Protein AF-A0ABD2KL93-F1 (afdb_monomer)

Foldseek 3Di:
DQVQFDQWDDDCVVPQWIKHKDWFDPPVPPPDDPGWIKIWTQHPVRDIDIPRQDDPQVCRVVRQVVVVVVVLVRVLSSCVVVVNNVVSVVDDDDDDAQDKDKDKDFDPAFFPQVLLLVLQVVQVPDPDDDDDPSDLQPPAQFPHWPDWDADCDPARWIKTKTFGFDDPVPDDPPDDGGTFIKIWIAHRRRMIMIMRDRHSVVVVSVVVSVVSSRVSSGPDD

Secondary structure (DSSP, 8-state):
-GGG-TTEEE-TTT-SEEEEEEE----S-TTS-S--EEEEEEETTS-EEEE-----GGGHHHHHHHHHHHHHHHHHHHHHHTT-HHHHHH-----------EEEEE-SS---HHHHHHHHHHTTS--S----TT-TTTTSSEEEEEEEEEETTTS-EEEEEEEEPPPGGG--TTS--PPEEEEEEEETTSEEEEES-SSHHHHHHHHHHHHHHHHHHHH--

Structure (mmCIF, N/CA/C/O backbone):
data_AF-A0ABD2KL93-F1
#
_entry.id   AF-A0ABD2KL93-F1
#
loop_
_atom_site.group_PDB
_atom_site.id
_atom_site.type_symbol
_atom_site.label_atom_id
_atom_site.label_alt_id
_atom_site.label_comp_id
_atom_site.label_asym_id
_atom_site.label_entity_id
_atom_site.label_seq_id
_atom_site.pdbx_PDB_ins_code
_atom_site.Cartn_x
_atom_site.Cartn_y
_atom_site.Cartn_z
_atom_site.occupancy
_atom_site.B_iso_or_equiv
_atom_site.auth_seq_id
_atom_site.auth_comp_id
_atom_site.auth_asym_id
_atom_site.auth_atom_id
_atom_site.pdbx_PDB_model_num
ATOM 1 N N . MET A 1 1 ? 15.991 -7.413 -22.198 1.00 75.38 1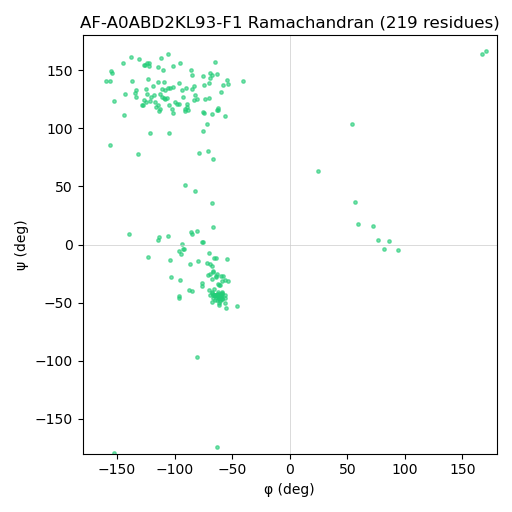 MET A N 1
ATOM 2 C CA . MET A 1 1 ? 15.843 -6.750 -20.879 1.00 75.38 1 MET A CA 1
ATOM 3 C C . MET A 1 1 ? 16.095 -7.730 -19.740 1.00 75.38 1 MET A C 1
ATOM 5 O O . MET A 1 1 ? 17.149 -7.621 -19.140 1.00 75.38 1 MET A O 1
ATOM 9 N N . ALA A 1 2 ? 15.206 -8.696 -19.474 1.00 75.12 2 ALA A N 1
ATOM 10 C CA . ALA A 1 2 ? 15.337 -9.608 -18.325 1.00 75.12 2 ALA A CA 1
ATOM 11 C C . ALA A 1 2 ? 16.612 -10.476 -18.330 1.00 75.12 2 ALA A C 1
ATOM 13 O O . ALA A 1 2 ? 17.200 -10.705 -17.287 1.00 75.12 2 ALA A O 1
ATOM 14 N N . THR A 1 3 ? 17.089 -10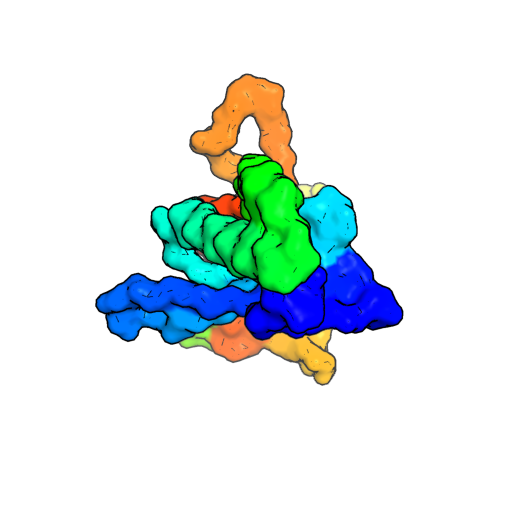.897 -19.503 1.00 81.94 3 THR A N 1
ATOM 15 C CA . THR A 1 3 ? 18.332 -11.679 -19.647 1.00 81.94 3 THR A CA 1
ATOM 16 C C . THR A 1 3 ? 19.613 -10.876 -19.407 1.00 81.94 3 THR A C 1
ATOM 18 O O . THR A 1 3 ? 20.669 -11.459 -19.221 1.00 81.94 3 THR A O 1
ATOM 21 N N . HIS A 1 4 ? 19.529 -9.544 -19.428 1.00 82.06 4 HIS A N 1
ATOM 22 C CA . HIS A 1 4 ? 20.678 -8.638 -19.298 1.00 82.06 4 HIS A CA 1
ATOM 23 C C . HIS A 1 4 ? 20.605 -7.804 -18.006 1.00 82.06 4 HIS A C 1
ATOM 25 O O . HIS A 1 4 ? 21.411 -6.898 -17.796 1.00 82.06 4 HIS A O 1
ATOM 31 N N . GLY A 1 5 ? 19.598 -8.052 -17.162 1.00 75.38 5 GLY A N 1
ATOM 32 C CA . GLY A 1 5 ? 19.400 -7.370 -15.891 1.00 75.38 5 GLY A CA 1
ATOM 33 C C . GLY A 1 5 ? 19.986 -8.171 -14.732 1.00 75.38 5 GLY A C 1
ATOM 34 O O . GLY A 1 5 ? 19.835 -9.384 -14.653 1.00 75.38 5 GLY A O 1
ATOM 35 N N . ILE A 1 6 ? 20.639 -7.480 -13.799 1.00 83.94 6 ILE A N 1
ATOM 36 C CA . ILE A 1 6 ? 21.037 -8.068 -12.515 1.00 83.94 6 ILE A CA 1
ATOM 37 C C . ILE A 1 6 ? 19.836 -7.994 -11.572 1.00 83.94 6 ILE A C 1
ATOM 39 O O . ILE A 1 6 ? 19.187 -6.948 -11.495 1.00 83.94 6 ILE A O 1
ATOM 43 N N . CYS A 1 7 ? 19.570 -9.076 -10.834 1.00 89.12 7 CYS A N 1
ATOM 44 C CA . CYS A 1 7 ? 18.430 -9.182 -9.916 1.00 89.12 7 CYS A CA 1
ATOM 45 C C . CYS A 1 7 ? 17.075 -8.948 -10.609 1.00 89.12 7 CYS A C 1
ATOM 47 O O . CYS A 1 7 ? 16.173 -8.343 -10.018 1.00 89.12 7 CYS A O 1
ATOM 49 N N . THR A 1 8 ? 16.948 -9.413 -11.857 1.00 93.38 8 THR A N 1
ATOM 50 C CA . THR A 1 8 ? 15.689 -9.410 -12.604 1.00 93.38 8 THR A CA 1
ATOM 51 C C . THR A 1 8 ? 15.124 -10.809 -12.790 1.00 93.38 8 THR A C 1
ATOM 53 O O . THR A 1 8 ? 15.862 -11.729 -13.125 1.00 93.38 8 THR A O 1
ATOM 56 N N . GLU A 1 9 ? 13.810 -10.943 -12.654 1.00 94.31 9 GLU A N 1
ATOM 57 C CA . GLU A 1 9 ? 13.050 -12.161 -12.940 1.00 94.31 9 GLU A CA 1
ATOM 58 C C . GLU A 1 9 ? 11.954 -11.849 -13.970 1.00 94.31 9 GLU A C 1
ATOM 60 O O . GLU A 1 9 ? 11.356 -10.769 -13.953 1.00 94.31 9 GLU A O 1
ATOM 65 N N . TYR A 1 10 ? 11.692 -12.776 -14.894 1.00 95.62 10 TYR A N 1
ATOM 66 C CA . TYR A 1 10 ? 10.609 -12.648 -15.869 1.00 95.62 10 TYR A CA 1
ATOM 67 C C . TYR A 1 10 ? 9.964 -14.004 -16.153 1.00 95.62 10 TYR A C 1
ATOM 69 O O . TYR A 1 10 ? 10.573 -14.873 -16.773 1.00 95.62 10 TYR A O 1
ATOM 77 N N . ALA A 1 11 ? 8.711 -14.159 -15.722 1.00 94.19 11 ALA A N 1
ATOM 78 C CA . ALA A 1 11 ? 7.919 -15.374 -15.895 1.00 94.19 11 ALA A CA 1
ATOM 79 C C . A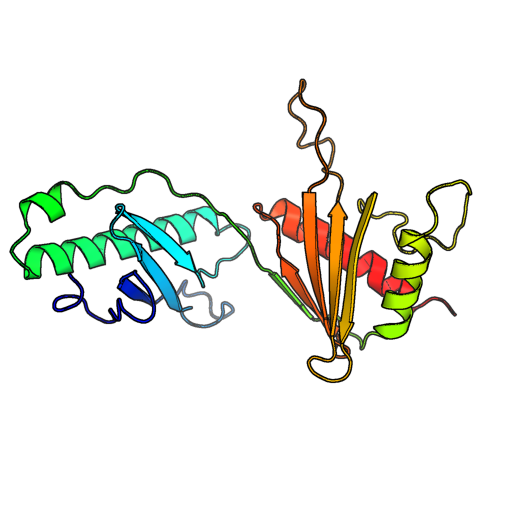LA A 1 11 ? 6.519 -15.023 -16.446 1.00 94.19 11 ALA A C 1
ATOM 81 O O . ALA A 1 11 ? 5.545 -15.011 -15.692 1.00 94.19 11 ALA A O 1
ATOM 82 N N . PRO A 1 12 ? 6.376 -14.745 -17.759 1.00 92.69 12 PRO A N 1
ATOM 83 C CA . PRO A 1 12 ? 5.161 -14.151 -18.332 1.00 92.69 12 PRO A CA 1
ATOM 84 C C . PRO A 1 12 ? 3.897 -15.005 -18.203 1.00 92.69 12 PRO A C 1
ATOM 86 O O . PRO A 1 12 ? 2.804 -14.452 -18.186 1.00 92.69 12 PRO A O 1
ATOM 89 N N . ARG A 1 13 ? 4.030 -16.334 -18.083 1.00 95.12 13 ARG A N 1
ATOM 90 C CA . ARG A 1 13 ? 2.891 -17.230 -17.813 1.00 95.12 13 ARG A CA 1
ATOM 91 C C . ARG A 1 13 ? 2.322 -17.061 -16.399 1.00 95.12 13 ARG A C 1
ATOM 93 O O . ARG A 1 13 ? 1.162 -17.375 -16.187 1.00 95.12 13 ARG A O 1
ATOM 100 N N . ARG A 1 14 ? 3.137 -16.598 -15.443 1.00 95.56 14 ARG A N 1
ATOM 101 C CA . ARG A 1 14 ? 2.731 -16.351 -14.049 1.00 95.56 14 ARG A CA 1
ATOM 102 C C . ARG A 1 14 ? 2.365 -14.889 -13.822 1.00 95.56 14 ARG A C 1
ATOM 104 O O . ARG A 1 14 ? 1.374 -14.603 -13.165 1.00 95.56 14 ARG A O 1
ATOM 111 N N . PHE A 1 15 ? 3.173 -13.971 -14.350 1.00 95.00 15 PHE A N 1
ATOM 112 C CA . PHE A 1 15 ? 2.985 -12.539 -14.155 1.00 95.00 15 PHE A CA 1
ATOM 113 C C . PHE A 1 15 ? 3.562 -11.737 -15.338 1.00 95.00 15 PHE A C 1
ATOM 115 O O . PHE A 1 15 ? 4.749 -11.874 -15.648 1.00 95.00 15 PHE A O 1
ATOM 122 N N . PRO A 1 16 ? 2.768 -10.884 -16.015 1.00 95.06 16 PRO A N 1
ATOM 123 C CA . PRO A 1 16 ? 3.170 -10.207 -17.251 1.00 95.06 16 PRO A CA 1
ATOM 124 C C . PRO A 1 16 ? 4.011 -8.936 -17.006 1.00 95.06 16 PRO A C 1
ATOM 126 O O . PRO A 1 16 ? 3.782 -7.893 -17.622 1.00 95.06 16 PRO A O 1
ATOM 129 N N . ALA A 1 17 ? 5.004 -9.011 -16.119 1.00 96.88 17 ALA A N 1
ATOM 130 C CA . ALA A 1 17 ? 5.954 -7.931 -15.858 1.00 96.88 17 ALA A CA 1
ATOM 131 C C . ALA A 1 17 ? 7.346 -8.486 -15.541 1.00 96.88 17 ALA A C 1
ATOM 133 O O . ALA A 1 17 ? 7.490 -9.618 -15.081 1.00 96.88 17 ALA A O 1
ATOM 134 N N . ILE A 1 18 ? 8.375 -7.672 -15.771 1.00 96.81 18 ILE A N 1
ATOM 135 C CA . ILE A 1 18 ? 9.723 -7.959 -15.273 1.00 96.81 18 ILE A CA 1
ATOM 136 C C . ILE A 1 18 ? 9.775 -7.500 -13.818 1.00 96.81 18 ILE A C 1
ATOM 138 O O . ILE A 1 18 ? 9.442 -6.354 -13.520 1.00 96.81 18 ILE A O 1
ATOM 142 N N . VAL A 1 19 ? 10.211 -8.376 -12.924 1.00 97.12 19 VAL A N 1
ATOM 143 C CA . VAL A 1 19 ? 10.459 -8.052 -11.518 1.00 97.12 19 VAL A CA 1
ATOM 144 C C . VAL A 1 19 ? 11.925 -7.661 -11.385 1.00 97.12 19 VAL A C 1
ATOM 146 O O . VAL A 1 19 ? 12.793 -8.413 -11.810 1.00 97.12 19 VAL A O 1
ATOM 149 N N . LEU A 1 20 ? 12.216 -6.497 -10.813 1.00 95.94 20 LEU A N 1
ATOM 150 C CA . LEU A 1 20 ? 13.568 -5.998 -10.559 1.00 95.94 20 LEU A CA 1
ATOM 151 C C . LEU A 1 20 ? 13.713 -5.667 -9.074 1.00 95.94 20 LEU A C 1
ATOM 153 O O . LEU A 1 20 ? 12.975 -4.829 -8.559 1.00 95.94 20 LEU A O 1
ATOM 157 N N . ARG A 1 21 ? 14.686 -6.272 -8.390 1.00 94.38 21 ARG A N 1
ATOM 158 C CA . ARG A 1 21 ? 14.991 -5.941 -6.987 1.00 94.38 21 ARG A CA 1
ATOM 159 C C . ARG A 1 21 ? 16.086 -4.884 -6.900 1.00 94.38 21 ARG A C 1
ATOM 161 O O . ARG A 1 21 ? 17.120 -4.988 -7.560 1.00 94.38 21 ARG A O 1
ATOM 168 N N . ILE A 1 22 ? 15.864 -3.873 -6.069 1.00 90.81 22 ILE A N 1
ATOM 169 C CA . ILE A 1 22 ? 16.753 -2.725 -5.898 1.00 90.81 22 ILE A CA 1
ATOM 170 C C . ILE A 1 22 ? 17.033 -2.564 -4.414 1.00 90.81 22 ILE A C 1
ATOM 172 O O . ILE A 1 22 ? 16.124 -2.369 -3.615 1.00 90.81 22 ILE A O 1
ATOM 176 N N . ARG A 1 23 ? 18.311 -2.646 -4.046 1.00 86.88 23 ARG A N 1
ATOM 177 C CA . ARG A 1 23 ? 18.739 -2.375 -2.674 1.00 86.88 23 ARG A CA 1
ATOM 178 C C . ARG A 1 23 ? 18.597 -0.883 -2.372 1.00 86.88 23 ARG A C 1
ATOM 180 O O . ARG A 1 23 ? 18.891 -0.044 -3.236 1.00 86.88 23 ARG A O 1
ATOM 187 N N . GLY A 1 24 ? 18.128 -0.594 -1.165 1.00 72.69 24 GLY A N 1
ATOM 188 C CA . GLY A 1 24 ? 17.940 0.741 -0.620 1.00 72.69 24 GLY A CA 1
ATOM 189 C C . GLY A 1 24 ? 19.245 1.513 -0.467 1.00 72.69 24 GLY A C 1
ATOM 190 O O . GLY A 1 24 ? 20.301 1.135 -0.983 1.00 72.69 24 GLY A O 1
ATOM 191 N N . TYR A 1 25 ? 19.144 2.686 0.139 1.00 65.50 25 TYR A N 1
ATOM 192 C CA . TYR A 1 25 ? 20.298 3.486 0.521 1.00 65.50 25 TYR A CA 1
ATOM 193 C C . TYR A 1 25 ? 20.489 3.349 2.028 1.00 65.50 25 TYR A C 1
ATOM 195 O O . TYR A 1 25 ? 19.512 3.479 2.758 1.00 65.50 25 TYR A O 1
ATOM 203 N N . ASN A 1 26 ? 21.727 3.135 2.474 1.00 59.31 26 ASN A N 1
ATOM 204 C CA . ASN A 1 26 ? 22.087 3.383 3.862 1.00 59.31 26 ASN A CA 1
ATOM 205 C C . ASN A 1 26 ? 22.203 4.900 4.015 1.00 59.31 26 ASN A C 1
ATOM 207 O O . ASN A 1 26 ? 23.220 5.487 3.644 1.00 59.31 26 ASN A O 1
ATOM 211 N N . SER A 1 27 ? 21.157 5.548 4.515 1.00 53.69 27 SER A N 1
ATOM 212 C CA . SER A 1 27 ? 21.371 6.742 5.329 1.00 53.69 27 SER A CA 1
ATOM 213 C C . SER A 1 27 ? 22.159 6.249 6.537 1.00 53.69 27 SER A C 1
ATOM 215 O O . SER A 1 27 ? 21.662 5.371 7.227 1.00 53.69 27 SER A O 1
ATOM 217 N N . GLY A 1 28 ? 23.402 6.693 6.723 1.00 54.03 28 GLY A N 1
ATOM 218 C CA . GLY A 1 28 ? 24.288 6.247 7.809 1.00 54.03 28 GLY A CA 1
ATOM 219 C C . GLY A 1 28 ? 23.841 6.678 9.211 1.00 54.03 28 GLY A C 1
ATOM 220 O O . GLY A 1 28 ? 24.691 7.018 10.017 1.00 54.03 28 GLY A O 1
ATOM 221 N N . ASP A 1 29 ? 22.531 6.717 9.453 1.00 55.31 29 ASP A N 1
ATOM 222 C CA . ASP A 1 29 ? 21.919 6.829 10.769 1.00 55.31 29 ASP A CA 1
ATOM 223 C C . ASP A 1 29 ? 21.738 5.406 11.305 1.00 55.31 29 ASP A C 1
ATOM 225 O O . ASP A 1 29 ? 21.001 4.608 10.717 1.00 55.31 29 ASP A O 1
ATOM 229 N N . ASP A 1 30 ? 22.427 5.093 12.401 1.00 51.22 30 ASP A N 1
ATOM 230 C CA . ASP A 1 30 ? 22.467 3.757 13.011 1.00 51.22 30 ASP A CA 1
ATOM 231 C C . ASP A 1 30 ? 21.103 3.294 13.581 1.00 51.22 30 ASP A C 1
ATOM 233 O O . ASP A 1 30 ? 20.927 2.107 13.850 1.00 51.22 30 ASP A O 1
ATOM 237 N N . ASP A 1 31 ? 20.112 4.191 13.687 1.00 51.66 31 ASP A N 1
ATOM 238 C CA . ASP A 1 31 ? 18.746 3.897 14.163 1.00 51.66 31 ASP A CA 1
ATOM 239 C C . ASP A 1 31 ? 17.739 3.549 13.045 1.00 51.66 31 ASP A C 1
ATOM 241 O O . ASP A 1 31 ? 16.582 3.209 13.319 1.00 51.66 31 ASP A O 1
ATOM 245 N N . VAL A 1 32 ? 18.137 3.607 11.767 1.00 53.66 32 VAL A N 1
ATOM 246 C CA . VAL A 1 32 ? 17.254 3.259 10.640 1.00 53.66 32 VAL A CA 1
ATOM 247 C C . VAL A 1 32 ? 17.496 1.811 10.215 1.00 53.66 32 VAL A C 1
ATOM 249 O O . VAL A 1 32 ? 18.596 1.442 9.811 1.00 53.66 32 VAL A O 1
ATOM 252 N N . GLU A 1 33 ? 16.438 0.989 10.274 1.00 50.12 33 GLU A N 1
ATOM 253 C CA . GLU A 1 33 ? 16.444 -0.417 9.841 1.00 50.12 33 GLU A CA 1
ATOM 254 C C . GLU A 1 33 ? 17.239 -0.640 8.533 1.00 50.12 33 GLU A C 1
ATOM 256 O O . GLU A 1 33 ? 17.119 0.140 7.578 1.00 50.12 33 GLU A O 1
ATOM 261 N N . PRO A 1 34 ? 18.001 -1.746 8.433 1.00 51.56 34 PRO A N 1
ATOM 262 C CA . PRO A 1 34 ? 18.995 -1.940 7.389 1.00 51.56 34 PRO A CA 1
ATOM 263 C C . PRO A 1 34 ? 18.386 -1.889 5.985 1.00 51.56 34 PRO A C 1
ATOM 265 O O . PRO A 1 34 ? 17.415 -2.581 5.684 1.00 51.56 34 PRO A O 1
ATOM 268 N N . ASN A 1 35 ? 19.023 -1.104 5.111 1.00 60.56 35 ASN A N 1
ATOM 269 C CA . ASN A 1 35 ? 19.044 -1.197 3.646 1.00 60.56 35 ASN A CA 1
ATOM 270 C C . ASN A 1 35 ? 17.834 -1.914 2.998 1.00 60.56 35 ASN A C 1
ATOM 272 O O . ASN A 1 35 ? 17.974 -2.961 2.354 1.00 60.56 35 ASN A O 1
ATOM 276 N N . GLY A 1 36 ? 16.632 -1.349 3.159 1.00 73.69 36 GLY A N 1
ATOM 277 C CA . GLY A 1 36 ? 15.395 -1.954 2.660 1.00 73.69 36 GLY A CA 1
ATOM 278 C C . GLY A 1 36 ? 15.467 -2.300 1.166 1.00 73.69 36 GLY A C 1
ATOM 279 O O . GLY A 1 36 ? 15.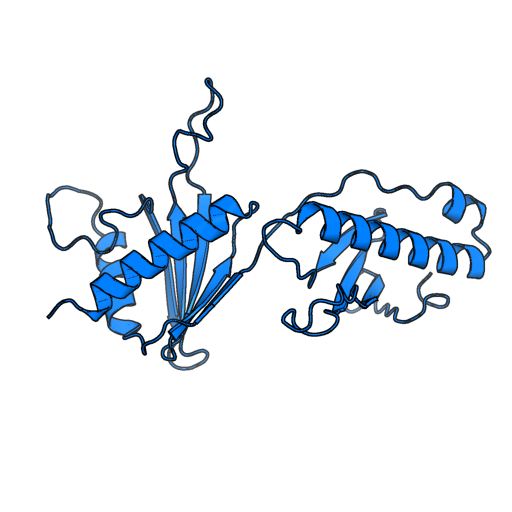997 -1.537 0.359 1.00 73.69 36 GLY A O 1
ATOM 280 N N . VAL A 1 37 ? 14.950 -3.466 0.769 1.00 87.31 37 VAL A N 1
ATOM 281 C CA . VAL A 1 37 ? 14.889 -3.867 -0.646 1.00 87.31 37 VAL A CA 1
ATOM 282 C C . VAL A 1 37 ? 13.566 -3.404 -1.244 1.00 87.31 37 VAL A C 1
ATOM 284 O O . VAL A 1 37 ? 12.504 -3.913 -0.892 1.00 87.31 37 VAL A O 1
ATOM 287 N N . ALA A 1 38 ? 13.641 -2.488 -2.205 1.00 92.69 38 ALA A N 1
ATOM 288 C CA . ALA A 1 38 ? 12.506 -2.125 -3.036 1.00 92.69 38 ALA A CA 1
ATOM 289 C C . ALA A 1 38 ? 12.384 -3.093 -4.222 1.00 92.69 38 ALA A C 1
ATOM 291 O O . ALA A 1 38 ? 13.379 -3.561 -4.785 1.00 92.69 38 ALA A O 1
ATOM 292 N N . THR A 1 39 ? 11.154 -3.370 -4.639 1.00 95.44 39 THR A N 1
ATOM 293 C CA . THR A 1 39 ? 10.863 -4.148 -5.846 1.00 95.44 39 THR A CA 1
ATOM 294 C C . THR A 1 39 ? 10.208 -3.247 -6.879 1.00 95.44 39 THR A C 1
ATOM 296 O O . THR A 1 39 ? 9.243 -2.552 -6.581 1.00 95.44 39 THR A O 1
ATOM 299 N N . ALA A 1 40 ? 10.722 -3.259 -8.103 1.00 97.12 40 ALA A N 1
ATOM 300 C CA . ALA A 1 40 ? 10.148 -2.570 -9.245 1.00 97.12 40 ALA A CA 1
ATOM 301 C C . ALA A 1 40 ? 9.556 -3.586 -10.227 1.00 97.12 40 ALA A C 1
ATOM 303 O O . ALA A 1 40 ? 10.237 -4.503 -10.680 1.00 97.12 40 ALA A O 1
ATOM 304 N N . LEU A 1 41 ? 8.286 -3.403 -10.567 1.00 97.62 41 LEU A N 1
ATOM 305 C CA . LEU A 1 41 ? 7.554 -4.189 -11.550 1.00 97.62 41 LEU A CA 1
ATOM 306 C C . LEU A 1 41 ? 7.495 -3.384 -12.845 1.00 97.62 41 LEU A C 1
ATOM 308 O O . LEU A 1 41 ? 6.874 -2.320 -12.886 1.00 97.62 41 LEU A O 1
ATOM 312 N N . LEU A 1 42 ? 8.165 -3.866 -13.888 1.00 96.62 42 LEU A N 1
ATOM 313 C CA . LEU A 1 42 ? 8.254 -3.194 -15.181 1.00 96.62 42 LEU A CA 1
ATOM 314 C C . LEU A 1 42 ? 7.302 -3.847 -16.178 1.00 96.62 42 LEU A C 1
ATOM 316 O O . LEU A 1 42 ? 7.469 -5.013 -16.545 1.00 96.62 42 LEU A O 1
ATOM 320 N N . PHE A 1 43 ? 6.321 -3.081 -16.641 1.00 96.12 43 PHE A N 1
ATOM 321 C CA . PHE A 1 43 ? 5.307 -3.557 -17.573 1.00 96.12 43 PHE A CA 1
ATOM 322 C C . PHE A 1 43 ? 5.672 -3.224 -19.019 1.00 96.12 43 PHE A C 1
ATOM 324 O O . PHE A 1 43 ? 6.363 -2.244 -19.302 1.00 96.12 43 PHE A O 1
ATOM 331 N N . ARG A 1 44 ? 5.119 -3.995 -19.962 1.00 92.50 44 ARG A N 1
ATOM 332 C CA . ARG A 1 44 ? 5.279 -3.748 -21.407 1.00 92.50 44 ARG A CA 1
ATOM 333 C C . ARG A 1 44 ? 4.794 -2.358 -21.839 1.00 92.50 44 ARG A C 1
ATOM 335 O O . ARG A 1 44 ? 5.308 -1.814 -22.806 1.00 92.50 44 ARG A O 1
ATOM 342 N N . SER A 1 45 ? 3.847 -1.775 -21.106 1.00 93.31 45 SER A N 1
ATOM 343 C CA . SER A 1 45 ? 3.344 -0.412 -21.324 1.00 93.31 45 SER A CA 1
ATOM 344 C C . SER A 1 45 ? 4.350 0.693 -20.978 1.00 93.31 45 SER A C 1
ATOM 346 O O . SER A 1 45 ? 4.054 1.864 -21.188 1.00 93.31 45 SER A O 1
ATOM 348 N N . GLY A 1 46 ? 5.503 0.356 -20.393 1.00 91.44 46 GLY A N 1
ATOM 349 C CA . GLY A 1 46 ? 6.467 1.326 -19.871 1.00 91.44 46 GLY A CA 1
ATOM 350 C C . GLY A 1 46 ? 6.122 1.850 -18.474 1.00 91.44 46 GLY A C 1
ATOM 351 O O . GLY A 1 46 ? 6.920 2.574 -17.883 1.00 91.44 46 GLY A O 1
ATOM 352 N N . ARG A 1 47 ? 4.968 1.461 -17.909 1.00 95.50 47 ARG A N 1
ATOM 353 C CA . ARG A 1 47 ? 4.643 1.749 -16.508 1.00 95.50 47 ARG A CA 1
ATOM 354 C C . ARG A 1 47 ? 5.547 0.943 -15.583 1.00 95.50 47 ARG A C 1
ATOM 356 O O . ARG A 1 47 ? 5.850 -0.222 -15.846 1.00 95.50 47 ARG A O 1
ATOM 363 N N . VAL A 1 48 ? 5.923 1.572 -14.477 1.00 96.94 48 VAL A N 1
ATOM 364 C CA . VAL A 1 48 ? 6.693 0.949 -13.404 1.00 96.94 48 VAL A CA 1
ATOM 365 C C . VAL A 1 48 ? 5.921 1.104 -12.105 1.00 96.94 48 VAL A C 1
ATOM 367 O O . VAL A 1 48 ? 5.505 2.209 -11.764 1.00 96.94 48 VAL A O 1
ATOM 370 N N . VAL A 1 49 ? 5.739 0.002 -11.383 1.00 97.44 49 VAL A N 1
ATOM 371 C CA . VAL A 1 49 ? 5.203 0.014 -10.016 1.00 97.44 49 VAL A CA 1
ATOM 372 C C . VAL A 1 49 ? 6.341 -0.319 -9.066 1.00 97.44 49 VAL A C 1
ATOM 374 O O . VAL A 1 49 ? 6.995 -1.341 -9.243 1.00 97.44 49 VAL A O 1
ATOM 377 N N . MET A 1 50 ? 6.592 0.539 -8.079 1.00 95.62 50 MET A N 1
ATOM 378 C CA . MET A 1 50 ? 7.588 0.290 -7.037 1.00 95.62 50 MET A CA 1
ATOM 379 C C . MET A 1 50 ? 6.887 -0.057 -5.725 1.00 95.62 50 MET A C 1
ATOM 381 O O . MET A 1 50 ? 5.937 0.621 -5.339 1.00 95.62 50 MET A O 1
ATOM 385 N N . THR A 1 51 ? 7.363 -1.092 -5.043 1.00 95.00 51 THR A N 1
ATOM 386 C CA . THR A 1 51 ? 6.873 -1.533 -3.732 1.00 95.00 51 THR A CA 1
ATOM 387 C C . THR A 1 51 ? 8.044 -1.745 -2.774 1.00 95.00 51 THR A C 1
ATOM 389 O O . THR A 1 51 ? 9.190 -1.888 -3.204 1.00 95.00 51 THR A O 1
ATOM 392 N N . GLY A 1 52 ? 7.774 -1.736 -1.466 1.00 91.50 52 GLY A N 1
ATOM 393 C CA . GLY A 1 52 ? 8.805 -1.947 -0.441 1.00 91.50 52 GLY A CA 1
ATOM 394 C C . GLY A 1 52 ? 9.782 -0.779 -0.267 1.00 91.50 52 GLY A C 1
ATOM 395 O O . GLY A 1 52 ? 10.841 -0.956 0.325 1.00 91.50 52 GLY A O 1
ATOM 396 N N . VAL A 1 53 ? 9.452 0.411 -0.782 1.00 91.88 53 VAL A N 1
ATOM 397 C CA . VAL A 1 53 ? 10.227 1.629 -0.516 1.00 91.88 53 VAL A CA 1
ATOM 398 C C . VAL A 1 53 ? 9.924 2.080 0.911 1.00 91.88 53 VAL A C 1
ATOM 400 O O . VAL A 1 53 ? 8.792 2.457 1.202 1.00 91.88 53 VAL A O 1
ATOM 403 N N . ARG A 1 54 ? 10.927 2.017 1.789 1.00 89.06 54 ARG A N 1
ATOM 404 C CA . ARG A 1 54 ? 10.853 2.486 3.178 1.00 89.06 54 ARG A CA 1
ATOM 405 C C . ARG A 1 54 ? 11.536 3.842 3.284 1.00 89.06 54 ARG A C 1
ATOM 407 O O . ARG A 1 54 ? 12.607 4.022 2.706 1.00 89.06 54 ARG A O 1
ATOM 414 N N . ALA A 1 55 ? 10.909 4.779 3.980 1.00 86.62 55 ALA A N 1
ATOM 415 C CA . ALA A 1 55 ? 11.437 6.116 4.200 1.00 86.62 55 ALA A CA 1
ATOM 416 C C . ALA A 1 55 ? 10.824 6.713 5.474 1.00 86.62 55 ALA A C 1
ATOM 418 O O . ALA A 1 55 ? 9.665 6.403 5.765 1.00 86.62 55 ALA A O 1
ATOM 419 N N . PRO A 1 56 ? 11.549 7.582 6.196 1.00 85.94 56 PRO A N 1
ATOM 420 C CA . PRO A 1 56 ? 10.946 8.394 7.244 1.00 85.94 56 PRO A CA 1
ATOM 421 C C . PRO A 1 56 ? 9.928 9.374 6.641 1.00 85.94 56 PRO A C 1
ATOM 423 O O . PRO A 1 56 ? 10.036 9.745 5.467 1.00 85.94 56 PRO A O 1
ATOM 426 N N . ALA A 1 57 ? 8.981 9.831 7.464 1.00 83.00 57 ALA A N 1
ATOM 427 C CA . ALA A 1 57 ? 7.935 10.791 7.099 1.00 83.00 57 ALA A CA 1
ATOM 428 C C . ALA A 1 57 ? 8.483 11.999 6.310 1.00 83.00 57 ALA A C 1
ATOM 430 O O . ALA A 1 57 ? 8.076 12.250 5.175 1.00 83.00 57 ALA A O 1
ATOM 431 N N . CYS A 1 58 ? 9.502 12.673 6.853 1.00 83.31 58 CYS A N 1
ATOM 432 C CA . CYS A 1 58 ? 10.134 13.850 6.245 1.00 83.31 58 CYS A CA 1
ATOM 433 C C . CYS A 1 58 ? 10.941 13.554 4.961 1.00 83.31 58 CYS A C 1
ATOM 435 O O . CYS A 1 58 ? 11.251 14.466 4.195 1.00 83.31 58 CYS A O 1
ATOM 437 N N . GLY A 1 59 ? 11.286 12.288 4.702 1.00 86.12 59 GLY A N 1
ATOM 438 C CA . GLY A 1 59 ? 12.176 11.860 3.616 1.00 86.12 59 GLY A CA 1
ATOM 439 C C . GLY A 1 59 ? 11.499 11.034 2.523 1.00 86.12 59 GLY A C 1
ATOM 440 O O . GLY A 1 59 ? 12.182 10.508 1.638 1.00 86.12 59 GLY A O 1
ATOM 441 N N . LEU A 1 60 ? 10.173 10.880 2.554 1.00 88.44 60 LEU A N 1
ATOM 442 C CA . LEU A 1 60 ? 9.464 10.001 1.623 1.00 88.44 60 LEU A CA 1
ATOM 443 C C . LEU A 1 60 ? 9.639 10.434 0.161 1.00 88.44 60 LEU A C 1
ATOM 445 O O . LEU A 1 60 ? 10.046 9.632 -0.684 1.00 88.44 60 LEU A O 1
ATOM 449 N N . CYS A 1 61 ? 9.372 11.706 -0.146 1.00 88.44 61 CYS A N 1
ATOM 450 C CA . CYS A 1 61 ? 9.439 12.230 -1.512 1.00 88.44 61 CYS A CA 1
ATOM 451 C C . CYS A 1 61 ? 10.844 12.115 -2.116 1.00 88.44 61 CYS A C 1
ATOM 453 O O . CYS A 1 61 ? 10.993 11.713 -3.275 1.00 88.44 61 CYS A O 1
ATOM 455 N N . SER A 1 62 ? 11.884 12.436 -1.345 1.00 89.88 62 SER A N 1
ATOM 456 C CA . SER A 1 62 ? 13.271 12.318 -1.801 1.00 89.88 62 SER A CA 1
ATOM 457 C C . SER A 1 62 ? 13.644 10.851 -2.027 1.00 89.88 62 SER A C 1
ATOM 459 O O . SER A 1 62 ? 14.144 10.505 -3.100 1.00 89.88 62 SER A O 1
ATOM 461 N N . THR A 1 63 ? 13.304 9.964 -1.090 1.00 90.31 63 THR A N 1
ATOM 462 C CA . THR A 1 63 ? 13.603 8.527 -1.180 1.00 90.31 63 THR A CA 1
ATOM 463 C C . THR A 1 63 ? 12.931 7.875 -2.387 1.00 90.31 63 THR A C 1
ATOM 465 O O . THR A 1 63 ? 13.581 7.159 -3.156 1.00 90.31 63 THR A O 1
ATOM 468 N N . VAL A 1 64 ? 11.647 8.162 -2.614 1.00 92.19 64 VAL A N 1
ATOM 469 C CA . VAL A 1 64 ? 10.891 7.659 -3.771 1.00 92.19 64 VAL A CA 1
ATOM 470 C C . VAL A 1 64 ? 11.526 8.122 -5.087 1.00 92.19 64 VAL A C 1
ATOM 472 O O . VAL A 1 64 ? 11.698 7.314 -6.007 1.00 92.19 64 VAL A O 1
ATOM 475 N N . ASN A 1 65 ? 11.949 9.387 -5.174 1.00 92.69 65 ASN A N 1
ATOM 476 C CA . ASN A 1 65 ? 12.633 9.909 -6.357 1.00 92.69 65 ASN A CA 1
ATOM 477 C C . ASN A 1 65 ? 13.995 9.247 -6.584 1.00 92.69 65 ASN A C 1
ATOM 479 O O . ASN A 1 65 ? 14.306 8.859 -7.716 1.00 92.69 65 ASN A O 1
ATOM 483 N N . VAL A 1 66 ? 14.796 9.061 -5.534 1.00 91.69 66 VAL A N 1
ATOM 484 C CA . VAL A 1 66 ? 16.085 8.357 -5.626 1.00 91.69 66 VAL A CA 1
ATOM 485 C C . VAL A 1 66 ? 15.875 6.921 -6.112 1.00 91.69 66 VAL A C 1
ATOM 487 O O . VAL A 1 66 ? 16.583 6.468 -7.018 1.00 91.69 66 VAL A O 1
ATOM 490 N N . MET A 1 67 ? 14.873 6.212 -5.585 1.00 92.44 67 MET A N 1
ATOM 491 C CA . MET A 1 67 ? 14.545 4.857 -6.039 1.00 92.44 67 MET A CA 1
ATOM 492 C C . MET A 1 67 ? 14.123 4.828 -7.510 1.00 92.44 67 MET A C 1
ATOM 494 O O . MET A 1 67 ? 14.644 4.009 -8.270 1.00 92.44 67 MET A O 1
ATOM 498 N N . ALA A 1 68 ? 13.278 5.760 -7.956 1.00 94.75 68 ALA A N 1
ATOM 499 C CA . ALA A 1 68 ? 12.879 5.853 -9.361 1.00 94.75 68 ALA A CA 1
ATOM 500 C C . ALA A 1 68 ? 14.089 6.067 -10.294 1.00 94.75 68 ALA A C 1
ATOM 502 O O . ALA A 1 68 ? 14.207 5.425 -11.345 1.00 94.75 68 ALA A O 1
ATOM 503 N N . HIS A 1 69 ? 15.045 6.908 -9.887 1.00 94.69 69 HIS A N 1
ATOM 504 C CA . HIS A 1 69 ? 16.289 7.124 -10.631 1.00 94.69 69 HIS A CA 1
ATOM 505 C C . HIS A 1 69 ? 17.169 5.874 -10.679 1.00 94.69 69 HIS A C 1
ATOM 507 O O . HIS A 1 69 ? 17.731 5.563 -11.736 1.00 94.69 69 HIS A O 1
ATOM 513 N N . ARG A 1 70 ? 17.241 5.107 -9.586 1.00 93.44 70 ARG A N 1
ATOM 514 C CA . ARG A 1 70 ? 17.955 3.821 -9.552 1.00 93.44 70 ARG A CA 1
ATOM 515 C C . ARG A 1 70 ? 17.321 2.785 -10.471 1.00 93.44 70 ARG A C 1
ATOM 517 O O . ARG A 1 70 ? 18.055 2.138 -11.221 1.00 93.44 70 ARG A O 1
ATOM 524 N N . VAL A 1 71 ? 15.988 2.667 -10.478 1.00 95.00 71 VAL A N 1
ATOM 525 C CA . VAL A 1 71 ? 15.268 1.811 -11.439 1.00 95.00 71 VAL A CA 1
ATOM 526 C C . VAL A 1 71 ? 15.665 2.205 -12.855 1.00 95.00 71 VAL A C 1
ATOM 528 O O . VAL A 1 71 ? 16.156 1.371 -13.615 1.00 95.00 71 VAL A O 1
ATOM 531 N N . ARG A 1 72 ? 15.520 3.490 -13.204 1.00 95.62 72 ARG A N 1
ATOM 532 C CA . ARG A 1 72 ? 15.856 3.989 -14.543 1.00 95.62 72 ARG A CA 1
ATOM 533 C C . ARG A 1 72 ? 17.298 3.671 -14.918 1.00 95.62 72 ARG A C 1
ATOM 535 O O . ARG A 1 72 ? 17.550 3.260 -16.050 1.00 95.62 72 ARG A O 1
ATOM 542 N N . HIS A 1 73 ? 18.241 3.859 -14.000 1.00 94.50 73 HIS A N 1
ATOM 543 C CA . HIS A 1 73 ? 19.648 3.567 -14.248 1.00 94.50 73 HIS A CA 1
ATOM 544 C C . HIS A 1 73 ? 19.873 2.075 -14.542 1.00 94.50 73 HIS A C 1
ATOM 546 O O . HIS A 1 73 ? 20.516 1.738 -15.538 1.00 94.50 73 HIS A O 1
ATOM 552 N N . ARG A 1 74 ? 19.273 1.180 -13.745 1.00 94.19 74 ARG A N 1
ATOM 553 C CA . ARG A 1 74 ? 19.341 -0.279 -13.948 1.00 94.19 74 ARG A CA 1
ATOM 554 C C . ARG A 1 74 ? 18.725 -0.705 -15.281 1.00 94.19 74 ARG A C 1
ATOM 556 O O . ARG A 1 74 ? 19.330 -1.484 -16.013 1.00 94.19 74 ARG A O 1
ATOM 563 N N . VAL A 1 75 ? 17.570 -0.145 -15.639 1.00 94.69 75 VAL A N 1
ATOM 564 C CA . VAL A 1 75 ? 16.916 -0.412 -16.929 1.00 94.69 75 VAL A CA 1
ATOM 565 C C . VAL A 1 75 ? 17.778 0.087 -18.087 1.00 94.69 75 VAL A C 1
ATOM 567 O O . VAL A 1 75 ? 17.978 -0.633 -19.060 1.00 94.69 75 VAL A O 1
ATOM 570 N N . ARG A 1 76 ? 18.361 1.285 -17.987 1.00 95.44 76 ARG A N 1
ATOM 571 C CA . ARG A 1 76 ? 19.280 1.799 -19.014 1.00 95.44 76 ARG A CA 1
ATOM 572 C C . ARG A 1 76 ? 20.490 0.897 -19.211 1.00 95.44 76 ARG A C 1
ATOM 574 O O . ARG A 1 76 ? 20.851 0.638 -20.356 1.00 95.44 76 ARG A O 1
ATOM 581 N N . ALA A 1 77 ? 21.098 0.424 -18.126 1.00 94.00 77 ALA A N 1
ATOM 582 C CA . ALA A 1 77 ? 22.230 -0.493 -18.194 1.00 94.00 77 ALA A CA 1
ATOM 583 C C . ALA A 1 77 ? 21.849 -1.796 -18.915 1.00 94.00 77 ALA A C 1
ATOM 585 O O . ALA A 1 77 ? 22.510 -2.178 -19.876 1.00 94.00 77 ALA A O 1
ATOM 586 N N . ALA A 1 78 ? 20.725 -2.410 -18.539 1.00 93.81 78 ALA A N 1
ATOM 587 C CA . ALA A 1 78 ? 20.257 -3.640 -19.173 1.00 93.81 78 ALA A CA 1
ATOM 588 C C . ALA A 1 78 ? 19.804 -3.440 -20.638 1.00 93.81 78 ALA A C 1
ATOM 590 O O . ALA A 1 78 ? 19.929 -4.356 -21.447 1.00 93.81 78 ALA A O 1
ATOM 591 N N . LEU A 1 79 ? 19.300 -2.255 -21.016 1.00 94.50 79 LEU A N 1
ATOM 592 C CA . LEU A 1 79 ? 18.986 -1.928 -22.416 1.00 94.50 79 LEU A CA 1
ATOM 593 C C . LEU A 1 79 ? 20.258 -1.796 -23.254 1.00 94.50 79 LEU A C 1
ATOM 595 O O . LEU A 1 79 ? 20.312 -2.333 -24.356 1.00 94.50 79 LEU A O 1
ATOM 599 N N . ARG A 1 80 ? 21.284 -1.118 -22.726 1.00 94.69 80 ARG A N 1
ATOM 600 C CA . ARG A 1 80 ? 22.594 -1.003 -23.386 1.00 94.69 80 ARG A CA 1
ATOM 601 C C . ARG A 1 80 ? 23.246 -2.368 -23.570 1.00 94.69 80 ARG A C 1
ATOM 603 O O . ARG A 1 80 ? 23.702 -2.658 -24.668 1.00 94.69 80 ARG A O 1
ATOM 610 N N . GLY A 1 81 ? 23.220 -3.210 -22.534 1.00 92.75 81 GLY A N 1
ATOM 611 C CA . GLY A 1 81 ? 23.732 -4.581 -22.610 1.00 92.75 81 GLY A CA 1
ATOM 612 C C . GLY A 1 81 ? 23.037 -5.422 -23.684 1.00 92.75 81 GLY A C 1
ATOM 613 O O . GLY A 1 81 ? 23.677 -6.254 -24.306 1.00 92.75 81 GLY A O 1
ATOM 614 N N . ALA A 1 82 ? 21.757 -5.156 -23.959 1.00 93.06 82 ALA A N 1
ATOM 615 C CA . ALA A 1 82 ? 20.992 -5.815 -25.018 1.00 93.06 82 ALA A CA 1
ATOM 616 C C . ALA A 1 82 ? 21.145 -5.160 -26.412 1.00 93.06 82 ALA A C 1
ATOM 618 O O . ALA A 1 82 ? 20.350 -5.447 -27.304 1.00 93.06 82 ALA A O 1
ATOM 619 N N . GLY A 1 83 ? 22.084 -4.222 -26.597 1.00 94.44 83 GLY A N 1
ATOM 620 C CA . GLY A 1 83 ? 22.285 -3.499 -27.861 1.00 94.44 83 GLY A CA 1
ATOM 621 C C . GLY A 1 83 ? 21.258 -2.393 -28.154 1.00 94.44 83 GLY A C 1
ATOM 622 O O . GLY A 1 83 ? 21.315 -1.742 -29.195 1.00 94.44 83 GLY A O 1
ATOM 623 N N . LEU A 1 84 ? 20.331 -2.105 -27.234 1.00 94.38 84 LEU A N 1
ATOM 624 C CA . LEU A 1 84 ? 19.233 -1.145 -27.420 1.00 94.38 84 LEU A CA 1
ATOM 625 C C . LEU A 1 84 ? 19.612 0.275 -26.961 1.00 94.38 84 LEU A C 1
ATOM 627 O O . LEU A 1 84 ? 18.900 0.924 -26.185 1.00 94.38 84 LEU A O 1
ATOM 631 N N . SER A 1 85 ? 20.746 0.789 -27.441 1.00 94.06 85 SER A N 1
ATOM 632 C CA . SER A 1 85 ? 21.318 2.074 -27.000 1.00 94.06 85 SER A CA 1
ATOM 633 C C . SER A 1 85 ? 20.431 3.291 -27.290 1.00 94.06 85 SER A C 1
ATOM 635 O O . SER A 1 85 ? 20.394 4.233 -26.492 1.00 94.06 85 SER A O 1
ATOM 637 N N . ALA A 1 86 ? 19.685 3.290 -28.400 1.00 94.81 86 ALA A N 1
ATOM 638 C CA . ALA A 1 86 ? 18.728 4.355 -28.716 1.00 94.81 86 ALA A CA 1
ATOM 639 C C . ALA A 1 86 ? 17.581 4.405 -27.689 1.00 94.81 86 ALA A C 1
ATOM 641 O O . ALA A 1 86 ? 17.319 5.460 -27.109 1.00 94.81 86 ALA A O 1
ATOM 642 N N . ALA A 1 87 ? 16.983 3.251 -27.375 1.00 92.69 87 ALA A N 1
ATOM 643 C CA . ALA A 1 87 ? 15.938 3.135 -26.357 1.00 92.69 87 ALA A CA 1
ATOM 644 C C . ALA A 1 87 ? 16.458 3.522 -24.963 1.00 92.69 87 ALA A C 1
ATOM 646 O O . ALA A 1 87 ? 15.795 4.254 -24.227 1.00 92.69 87 ALA A O 1
ATOM 647 N N . ALA A 1 88 ? 17.684 3.111 -24.616 1.00 93.88 88 ALA A N 1
ATOM 648 C CA . ALA A 1 88 ? 18.315 3.504 -23.359 1.00 93.88 88 ALA A CA 1
ATOM 649 C C . ALA A 1 88 ? 18.456 5.033 -23.237 1.00 93.88 88 ALA A C 1
ATOM 651 O O . ALA A 1 88 ? 18.187 5.594 -22.172 1.00 93.88 88 ALA A O 1
ATOM 652 N N . ARG A 1 89 ? 18.842 5.732 -24.314 1.00 94.94 89 ARG A N 1
ATOM 653 C CA . ARG A 1 89 ? 18.927 7.204 -24.320 1.00 94.94 89 ARG A CA 1
ATOM 654 C C . ARG A 1 89 ? 17.551 7.856 -24.195 1.00 94.94 89 ARG A C 1
ATOM 656 O O . ARG A 1 89 ? 17.407 8.763 -23.376 1.00 94.94 89 ARG A O 1
ATOM 663 N N . ALA A 1 90 ? 16.556 7.349 -24.918 1.00 94.56 90 ALA A N 1
ATOM 664 C CA . ALA A 1 90 ? 15.189 7.867 -24.897 1.00 94.56 90 ALA A CA 1
ATOM 665 C C . ALA A 1 90 ? 14.465 7.661 -23.552 1.00 94.56 90 ALA A C 1
ATOM 667 O O . ALA A 1 90 ? 13.563 8.431 -23.231 1.00 94.56 90 ALA A O 1
ATOM 668 N N . LEU A 1 91 ? 14.871 6.678 -22.735 1.00 93.94 91 LEU A N 1
ATOM 669 C CA . LEU A 1 91 ? 14.216 6.383 -21.457 1.00 93.94 91 LEU A CA 1
ATOM 670 C C . LEU A 1 91 ? 14.293 7.563 -20.466 1.00 93.94 91 LEU A C 1
ATOM 672 O O . LEU A 1 91 ? 15.372 7.952 -19.984 1.00 93.94 91 LEU A O 1
ATOM 676 N N . ARG A 1 92 ? 13.122 8.088 -20.105 1.00 94.69 92 ARG A N 1
ATOM 677 C CA . ARG A 1 92 ? 12.915 9.167 -19.129 1.00 94.69 92 ARG A CA 1
ATOM 678 C C . ARG A 1 92 ? 11.963 8.702 -18.029 1.00 94.69 92 ARG A C 1
ATOM 680 O O . ARG A 1 92 ? 11.184 7.777 -18.233 1.00 94.69 92 ARG A O 1
ATOM 687 N N . ILE A 1 93 ? 12.062 9.336 -16.864 1.00 94.75 93 ILE A N 1
ATOM 688 C CA . ILE A 1 93 ? 11.019 9.242 -15.840 1.00 94.75 93 ILE A CA 1
ATOM 689 C C . ILE A 1 93 ? 9.968 10.270 -16.244 1.00 94.75 93 ILE A C 1
ATOM 691 O O . ILE A 1 93 ? 10.326 11.419 -16.488 1.00 94.75 93 ILE A O 1
ATOM 695 N N . GLY A 1 94 ? 8.721 9.833 -16.397 1.00 92.19 94 GLY A N 1
ATOM 696 C CA . GLY A 1 94 ? 7.597 10.739 -16.606 1.00 92.19 94 GLY A CA 1
ATOM 697 C C . GLY A 1 94 ? 7.162 11.303 -15.263 1.00 92.19 94 GLY A C 1
ATOM 698 O O . GLY A 1 94 ? 7.770 12.225 -14.736 1.00 92.19 94 GLY A O 1
ATOM 699 N N . GLU A 1 95 ? 6.145 10.682 -14.683 1.00 94.31 95 GLU A N 1
ATOM 700 C CA . GLU A 1 95 ? 5.586 11.087 -13.403 1.00 94.31 95 GLU A CA 1
ATOM 701 C C . GLU A 1 95 ? 5.806 10.017 -12.333 1.00 94.31 95 GLU A C 1
ATOM 703 O O . GLU A 1 95 ? 5.654 8.818 -12.589 1.00 94.31 95 GLU A O 1
ATOM 708 N N . VAL A 1 96 ? 6.132 10.458 -11.118 1.00 94.94 96 VAL A N 1
ATOM 709 C CA . VAL A 1 96 ? 6.238 9.598 -9.941 1.00 94.94 96 VAL A CA 1
ATOM 710 C C . VAL A 1 96 ? 5.116 9.973 -8.980 1.00 94.94 96 VAL A C 1
ATOM 712 O O . VAL A 1 96 ? 5.067 11.097 -8.494 1.00 94.94 96 VAL A O 1
ATOM 715 N N . ARG A 1 97 ? 4.203 9.033 -8.714 1.00 94.25 97 ARG A N 1
ATOM 716 C CA . ARG A 1 97 ? 3.089 9.216 -7.771 1.00 94.25 97 ARG A CA 1
ATOM 717 C C . ARG A 1 97 ? 3.096 8.123 -6.715 1.00 94.25 97 ARG A C 1
ATOM 719 O O . ARG A 1 97 ? 3.155 6.940 -7.054 1.00 94.25 97 ARG A O 1
ATOM 726 N N . VAL A 1 98 ? 2.939 8.518 -5.457 1.00 94.19 98 VAL A N 1
ATOM 727 C CA . VAL A 1 98 ? 2.631 7.593 -4.363 1.00 94.19 98 VAL A CA 1
ATOM 728 C C . VAL A 1 98 ? 1.170 7.162 -4.496 1.00 94.19 98 VAL A C 1
ATOM 730 O O . VAL A 1 98 ? 0.267 7.988 -4.617 1.00 94.19 98 VAL A O 1
ATOM 733 N N . ARG A 1 99 ? 0.934 5.848 -4.553 1.00 95.19 99 ARG A N 1
ATOM 734 C CA . ARG A 1 99 ? -0.414 5.274 -4.720 1.00 95.19 99 ARG A CA 1
ATOM 735 C C . ARG A 1 99 ? -0.999 4.708 -3.438 1.00 95.19 99 ARG A C 1
ATOM 737 O O . ARG A 1 99 ? -2.219 4.658 -3.326 1.00 95.19 99 ARG A O 1
ATOM 744 N N . ASN A 1 100 ? -0.137 4.274 -2.531 1.00 95.38 100 ASN A N 1
ATOM 745 C CA . ASN A 1 100 ? -0.503 3.704 -1.251 1.00 95.38 100 ASN A CA 1
ATOM 746 C C . ASN A 1 100 ? 0.668 3.876 -0.290 1.00 95.38 100 ASN A C 1
ATOM 748 O O . ASN A 1 100 ? 1.820 3.682 -0.692 1.00 95.38 100 ASN A O 1
ATOM 752 N N . LEU A 1 101 ? 0.351 4.184 0.957 1.00 95.75 101 LEU A N 1
ATOM 753 C CA . LEU A 1 101 ? 1.278 4.128 2.068 1.00 95.75 101 LEU A CA 1
ATOM 754 C C . LEU A 1 101 ? 0.840 3.044 3.051 1.00 95.75 101 LEU A C 1
ATOM 756 O O . LEU A 1 101 ? -0.331 2.658 3.128 1.00 95.75 101 LEU A O 1
ATOM 760 N N . VAL A 1 102 ? 1.826 2.509 3.756 1.00 95.81 102 VAL A N 1
ATOM 761 C CA . VAL A 1 102 ? 1.639 1.528 4.818 1.00 95.81 102 VAL A CA 1
ATOM 762 C C . VAL A 1 102 ? 2.503 1.987 5.977 1.00 95.81 102 VAL A C 1
ATOM 764 O O . VAL A 1 102 ? 3.698 2.204 5.781 1.00 95.81 102 VAL A O 1
ATOM 767 N N . SER A 1 103 ? 1.906 2.119 7.155 1.00 95.31 103 SER A N 1
ATOM 768 C CA . SER A 1 103 ? 2.633 2.325 8.405 1.00 95.31 103 SER A CA 1
ATOM 769 C C . SER A 1 103 ? 2.276 1.223 9.389 1.00 95.31 103 SER A C 1
ATOM 771 O O . SER A 1 103 ? 1.211 0.606 9.295 1.00 95.31 103 SER A O 1
ATOM 773 N N . SER A 1 104 ? 3.187 0.946 10.311 1.00 94.06 104 SER A N 1
ATOM 774 C CA . SER A 1 104 ? 2.970 0.000 11.394 1.00 94.06 104 SER A CA 1
ATOM 775 C C . SER A 1 104 ? 3.441 0.602 12.702 1.00 94.06 104 SER A C 1
ATOM 777 O O . SER A 1 104 ? 4.570 1.083 12.776 1.00 94.06 104 SER A O 1
ATOM 779 N N . VAL A 1 105 ? 2.612 0.497 13.731 1.00 94.81 105 VAL A N 1
ATOM 780 C CA . VAL A 1 105 ? 2.930 0.897 15.100 1.00 94.81 105 VAL A CA 1
ATOM 781 C C . VAL A 1 105 ? 2.682 -0.280 16.036 1.00 94.81 105 VAL A C 1
ATOM 783 O O . VAL A 1 105 ? 1.909 -1.195 15.734 1.00 94.81 105 VAL A O 1
ATOM 786 N N . ARG A 1 106 ? 3.374 -0.291 17.172 1.00 95.06 106 ARG A N 1
ATOM 787 C CA . ARG A 1 106 ? 3.163 -1.277 18.226 1.00 95.06 106 ARG A CA 1
ATOM 788 C C . ARG A 1 106 ? 2.606 -0.578 19.453 1.00 95.06 106 ARG A C 1
ATOM 790 O O . ARG A 1 106 ? 3.299 0.222 20.070 1.00 95.06 106 ARG A O 1
ATOM 797 N N . LEU A 1 107 ? 1.373 -0.915 19.804 1.00 93.69 107 LEU A N 1
ATOM 798 C CA . LEU A 1 107 ? 0.738 -0.456 21.028 1.00 93.69 107 LEU A CA 1
ATOM 799 C C . LEU A 1 107 ? 1.441 -1.086 22.243 1.00 93.69 107 LEU A C 1
ATOM 801 O O . LEU A 1 107 ? 1.871 -2.245 22.174 1.00 93.69 107 LEU A O 1
ATOM 805 N N . PRO A 1 108 ? 1.548 -0.363 23.371 1.00 93.19 108 PRO A N 1
ATOM 806 C CA . PRO A 1 108 ? 2.252 -0.849 24.557 1.00 93.19 108 PRO A CA 1
ATOM 807 C C . PRO A 1 108 ? 1.457 -1.896 25.359 1.00 93.19 108 PRO A C 1
ATOM 809 O O . PRO A 1 108 ? 1.925 -2.367 26.393 1.00 93.19 108 PRO A O 1
ATOM 812 N N . PHE A 1 109 ? 0.265 -2.279 24.900 1.00 91.81 109 PHE A N 1
ATOM 813 C CA . PHE A 1 109 ? -0.635 -3.212 25.573 1.00 91.81 109 PHE A CA 1
ATOM 814 C C . PHE A 1 109 ? -1.266 -4.201 24.584 1.00 91.81 109 PHE A C 1
ATOM 816 O O . PHE A 1 109 ? -1.293 -3.986 23.370 1.00 91.81 109 PHE A O 1
ATOM 823 N N . ARG A 1 110 ? -1.786 -5.309 25.122 1.00 91.19 110 ARG A N 1
ATOM 824 C CA . ARG A 1 110 ? -2.605 -6.258 24.358 1.00 91.19 110 ARG A CA 1
ATOM 825 C C . ARG A 1 110 ? -3.998 -5.690 24.136 1.00 91.19 110 ARG A C 1
ATOM 827 O O . ARG A 1 110 ? -4.544 -5.044 25.025 1.00 91.19 110 ARG A O 1
ATOM 834 N N . VAL A 1 111 ? -4.581 -5.985 22.981 1.00 91.88 111 VAL A N 1
ATOM 835 C CA . VAL A 1 111 ? -5.900 -5.465 22.608 1.00 91.88 111 VAL A CA 1
ATOM 836 C C . VAL A 1 111 ? -6.952 -6.565 22.648 1.00 91.88 111 VAL A C 1
ATOM 838 O O . VAL A 1 111 ? -6.764 -7.636 22.069 1.00 91.88 111 VAL A O 1
ATOM 841 N N . HIS A 1 112 ? -8.088 -6.269 23.279 1.00 91.19 112 HIS A N 1
ATOM 842 C CA . HIS A 1 112 ? -9.298 -7.091 23.234 1.00 91.19 112 HIS A CA 1
ATOM 843 C C . HIS A 1 112 ? -10.047 -6.859 21.916 1.00 91.19 112 HIS A C 1
ATOM 845 O O . HIS A 1 112 ? -11.012 -6.093 21.849 1.00 91.19 112 HIS A O 1
ATOM 851 N N . ILE A 1 113 ? -9.564 -7.488 20.842 1.00 92.81 113 ILE A N 1
ATOM 852 C CA . ILE A 1 113 ? -10.056 -7.239 19.481 1.00 92.81 113 ILE A CA 1
ATOM 853 C C . ILE A 1 113 ? -11.526 -7.634 19.279 1.00 92.81 113 ILE A C 1
ATOM 855 O O . ILE A 1 113 ? -12.191 -6.986 18.473 1.00 92.81 113 ILE A O 1
ATOM 859 N N . GLU A 1 114 ? -12.067 -8.612 20.023 1.00 92.25 114 GLU A N 1
ATOM 860 C CA . GLU A 1 114 ? -13.500 -8.943 19.944 1.00 92.25 114 GLU A CA 1
ATOM 861 C C . GLU A 1 114 ? -14.370 -7.811 20.492 1.00 92.25 114 GLU A C 1
ATOM 863 O O . GLU A 1 114 ? -15.390 -7.462 19.901 1.00 92.25 114 GLU A O 1
ATOM 868 N N . ARG A 1 115 ? -13.946 -7.192 21.601 1.00 90.56 115 ARG A N 1
ATOM 869 C CA . ARG A 1 115 ? -14.671 -6.069 22.203 1.00 90.56 115 ARG A CA 1
ATOM 870 C C . ARG A 1 115 ? -14.711 -4.882 21.250 1.00 90.56 115 ARG A C 1
ATOM 872 O O . ARG A 1 115 ? -15.782 -4.330 21.014 1.00 90.56 115 ARG A O 1
ATOM 879 N N . LEU A 1 116 ? -13.564 -4.532 20.667 1.00 92.31 116 LEU A N 1
ATOM 880 C CA . LEU A 1 116 ? -13.485 -3.456 19.681 1.00 92.31 116 LEU A CA 1
ATOM 881 C C . LEU A 1 116 ? -14.320 -3.769 18.430 1.00 92.31 116 LEU A C 1
ATOM 883 O O . LEU A 1 116 ? -15.028 -2.891 17.944 1.00 92.31 116 LEU A O 1
ATOM 887 N N . TYR A 1 117 ? -14.272 -5.007 17.929 1.00 93.44 117 TYR A N 1
ATOM 888 C CA . TYR A 1 117 ? -15.110 -5.446 16.811 1.00 93.44 117 TYR A CA 1
ATOM 889 C C . TYR A 1 117 ? -16.597 -5.239 17.113 1.00 93.44 117 TYR A C 1
ATOM 891 O O . TYR A 1 117 ? -17.286 -4.588 16.330 1.00 93.44 117 TYR A O 1
ATOM 899 N N . ASN A 1 118 ? -17.069 -5.711 18.269 1.00 90.62 118 ASN A N 1
ATOM 900 C CA . ASN A 1 118 ? -18.463 -5.558 18.682 1.00 90.62 118 ASN A CA 1
ATOM 901 C C . ASN A 1 118 ? -18.861 -4.077 18.771 1.00 90.62 118 ASN A C 1
ATOM 903 O O . ASN A 1 118 ? -19.881 -3.689 18.207 1.00 90.62 118 ASN A O 1
ATOM 907 N N . SER A 1 119 ? -18.021 -3.226 19.377 1.00 88.56 119 SER A N 1
ATOM 908 C CA . SER A 1 119 ? -18.269 -1.777 19.445 1.00 88.56 119 SER A CA 1
ATOM 909 C C . SER A 1 119 ? -18.342 -1.103 18.069 1.00 88.56 119 SER A C 1
ATOM 911 O O . SER A 1 119 ? -19.111 -0.160 17.886 1.00 88.56 119 SER A O 1
ATOM 913 N N . LEU A 1 120 ? -17.558 -1.567 17.093 1.00 89.50 120 LEU A N 1
ATOM 914 C CA . LEU A 1 120 ? -17.602 -1.057 15.719 1.00 89.50 120 LEU A CA 1
ATOM 915 C C . LEU A 1 120 ? -18.819 -1.576 14.941 1.00 89.50 120 LEU A C 1
ATOM 917 O O . LEU A 1 120 ? -19.347 -0.855 14.095 1.00 89.50 120 LEU A O 1
ATOM 921 N N . MET A 1 121 ? -19.268 -2.804 15.210 1.00 86.81 121 MET A N 1
ATOM 922 C CA . MET A 1 121 ? -20.406 -3.419 14.521 1.00 86.81 121 MET A CA 1
ATOM 923 C C . MET A 1 121 ? -21.758 -2.898 14.978 1.00 86.81 121 MET A C 1
ATOM 925 O O . MET A 1 121 ? -22.612 -2.693 14.117 1.00 86.81 121 MET A O 1
ATOM 929 N N . SER A 1 122 ? -21.940 -2.581 16.263 1.00 79.50 122 SER A N 1
ATOM 930 C CA . SER A 1 122 ? -23.177 -1.935 16.734 1.00 79.50 122 SER A CA 1
ATOM 931 C C . SER A 1 122 ? -23.494 -0.654 15.945 1.00 79.50 122 SER A C 1
ATOM 933 O O . SER A 1 122 ? -24.645 -0.362 15.650 1.00 79.50 122 SER A O 1
ATOM 935 N N . ARG A 1 123 ? -22.456 0.047 15.476 1.00 66.44 123 ARG A N 1
ATOM 936 C CA . ARG A 1 123 ? -22.557 1.319 14.743 1.00 66.44 123 ARG A CA 1
ATOM 937 C C . ARG A 1 123 ? -22.753 1.193 13.242 1.00 66.44 123 ARG A C 1
ATOM 939 O O . ARG A 1 123 ? -23.146 2.160 12.604 1.00 66.44 123 ARG A O 1
ATOM 946 N N . HIS A 1 124 ? -22.484 0.028 12.658 1.00 63.28 124 HIS A N 1
ATOM 947 C CA . HIS A 1 124 ? -22.837 -0.209 11.257 1.00 63.28 124 HIS A CA 1
ATOM 948 C C . HIS A 1 124 ? -24.370 -0.264 11.074 1.00 63.28 124 HIS A C 1
ATOM 950 O O . HIS A 1 124 ? -24.860 -0.105 9.958 1.00 63.28 124 HIS A O 1
ATOM 956 N N . SER A 1 125 ? -25.122 -0.473 12.161 1.00 53.47 125 SER A N 1
ATOM 957 C CA . SER A 1 125 ? -26.578 -0.651 12.152 1.00 53.47 125 SER A CA 1
ATOM 958 C C . SER A 1 125 ? -27.376 0.575 12.622 1.00 53.47 125 SER A C 1
ATOM 960 O O . SER A 1 125 ? -28.580 0.623 12.389 1.00 53.47 125 SER A O 1
ATOM 962 N N . GLU A 1 126 ? -26.742 1.575 13.240 1.00 52.19 126 GLU A N 1
ATOM 963 C CA . GLU A 1 126 ? -27.409 2.767 13.784 1.00 52.19 126 GLU A CA 1
ATOM 964 C C . GLU A 1 126 ? -27.160 3.985 12.881 1.00 52.19 126 GLU A C 1
ATOM 966 O O . GLU A 1 126 ? -26.128 4.648 12.970 1.00 52.19 126 GLU A O 1
ATOM 971 N N . ILE A 1 127 ? -28.107 4.264 11.977 1.00 46.78 127 ILE A N 1
ATOM 972 C CA . ILE A 1 127 ? -28.132 5.495 11.163 1.00 46.78 127 ILE A CA 1
ATOM 973 C C . ILE A 1 127 ? -28.999 6.599 11.796 1.00 46.78 127 ILE A C 1
ATOM 975 O O . ILE A 1 127 ? -28.909 7.741 11.361 1.00 46.78 127 ILE A O 1
ATOM 979 N N . ASP A 1 128 ? -29.753 6.343 12.868 1.00 40.84 128 ASP A N 1
ATOM 980 C CA . ASP A 1 128 ? -30.619 7.367 13.463 1.00 40.84 128 ASP A CA 1
ATOM 981 C C . ASP A 1 128 ? -30.407 7.556 14.972 1.00 40.84 128 ASP A C 1
ATOM 983 O O . ASP A 1 128 ? -30.628 6.651 15.766 1.00 40.84 128 ASP A O 1
ATOM 987 N N . GLN A 1 129 ? -30.032 8.796 15.313 1.00 46.25 129 GLN A N 1
ATOM 988 C CA . GLN A 1 129 ? -30.307 9.528 16.557 1.00 46.25 129 GLN A CA 1
ATOM 989 C C . GLN A 1 129 ? -29.924 8.855 17.890 1.00 46.25 129 GLN A C 1
ATOM 991 O O . GLN A 1 129 ? -30.699 8.085 18.442 1.00 46.25 129 GLN A O 1
ATOM 996 N N . ASN A 1 130 ? -28.817 9.289 18.507 1.00 43.94 130 ASN A N 1
ATOM 997 C CA . ASN A 1 130 ? -28.825 10.042 19.777 1.00 43.94 130 ASN A CA 1
ATOM 998 C C . ASN A 1 130 ? -27.438 10.148 20.436 1.00 43.94 130 ASN A C 1
ATOM 1000 O O . ASN A 1 130 ? -26.460 9.503 20.068 1.00 43.94 130 ASN A O 1
ATOM 1004 N N . HIS A 1 131 ? -27.387 11.088 21.372 1.00 51.28 131 HIS A N 1
ATOM 1005 C CA . HIS A 1 131 ? -26.258 11.608 22.126 1.00 51.28 131 HIS A CA 1
ATOM 1006 C C . HIS A 1 131 ? -25.730 10.578 23.145 1.00 51.28 131 HIS A C 1
ATOM 1008 O O . HIS A 1 131 ? -26.078 10.652 24.316 1.00 51.28 131 HIS A O 1
ATOM 1014 N N . ASP A 1 132 ? -24.918 9.613 22.703 1.00 52.03 132 ASP A N 1
ATOM 1015 C CA . ASP A 1 132 ? -24.306 8.625 23.603 1.00 52.03 132 ASP A CA 1
ATOM 1016 C C . ASP A 1 132 ? -22.817 8.905 23.854 1.00 52.03 132 ASP A C 1
ATOM 1018 O O . ASP A 1 132 ? -21.975 8.819 22.948 1.00 52.03 132 ASP A O 1
ATOM 1022 N N . ASP A 1 133 ? -22.485 9.123 25.132 1.00 55.16 133 ASP A N 1
ATOM 1023 C CA . ASP A 1 133 ? -21.123 9.098 25.697 1.00 55.16 133 ASP A CA 1
ATOM 1024 C C . ASP A 1 133 ? -20.389 7.771 25.396 1.00 55.16 133 ASP A C 1
ATOM 1026 O O . ASP A 1 133 ? -19.160 7.664 25.503 1.00 55.16 133 ASP A O 1
ATOM 1030 N N . ASP A 1 134 ? -21.124 6.755 24.928 1.00 58.91 134 ASP A N 1
ATOM 1031 C CA . ASP A 1 134 ? -20.610 5.458 24.517 1.00 58.91 134 ASP A CA 1
ATOM 1032 C C . ASP A 1 134 ? -19.994 5.412 23.101 1.00 58.91 134 ASP A C 1
ATOM 1034 O O . ASP A 1 134 ? -19.568 4.362 22.606 1.00 58.91 134 ASP A O 1
ATOM 1038 N N . ASN A 1 135 ? -19.771 6.566 22.478 1.00 72.94 135 ASN A N 1
ATOM 1039 C CA . ASN A 1 135 ? -19.158 6.662 21.159 1.00 72.94 135 ASN A CA 1
ATOM 1040 C C . ASN A 1 135 ? -17.639 6.349 21.136 1.00 72.94 135 ASN A C 1
ATOM 1042 O O . ASN A 1 135 ? -16.797 7.179 21.472 1.00 72.94 135 ASN A O 1
ATOM 1046 N N . VAL A 1 136 ? -17.268 5.151 20.662 1.00 75.62 136 VAL A N 1
ATOM 1047 C CA . VAL A 1 136 ? -15.856 4.732 20.482 1.00 75.62 136 VAL A CA 1
ATOM 1048 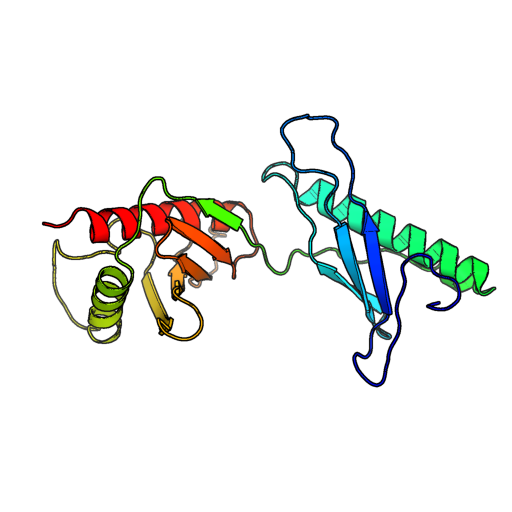C C . VAL A 1 136 ? -15.122 5.535 19.395 1.00 75.62 136 VAL A C 1
ATOM 1050 O O . VAL A 1 136 ? -13.900 5.648 19.446 1.00 75.62 136 VAL A O 1
ATOM 1053 N N . LEU A 1 137 ? -15.855 6.133 18.450 1.00 76.31 137 LEU A N 1
ATOM 1054 C CA . LEU A 1 137 ? -15.319 7.049 17.437 1.00 76.31 137 LEU A CA 1
ATOM 1055 C C . LEU A 1 137 ? -15.410 8.528 17.856 1.00 76.31 137 LEU A C 1
ATOM 1057 O O . LEU A 1 137 ? -15.021 9.388 17.068 1.00 76.31 137 LEU A O 1
ATOM 1061 N N . ALA A 1 138 ? -15.936 8.858 19.044 1.00 73.38 138 ALA A N 1
ATOM 1062 C CA . ALA A 1 138 ? -16.013 10.252 19.472 1.00 73.38 138 ALA A CA 1
ATOM 1063 C C . ALA A 1 138 ? -14.601 10.824 19.598 1.00 73.38 138 ALA A C 1
ATOM 1065 O O . ALA A 1 138 ? -13.653 10.106 19.917 1.00 73.38 138 ALA A O 1
ATOM 1066 N N . ASP A 1 139 ? -14.478 12.112 19.291 1.00 78.38 139 ASP A N 1
ATOM 1067 C CA . ASP A 1 139 ? -13.206 12.840 19.243 1.00 78.38 139 ASP A CA 1
ATOM 1068 C C . ASP A 1 139 ? -12.187 12.260 18.245 1.00 78.38 139 ASP A C 1
ATOM 1070 O O . ASP A 1 139 ? -11.001 12.574 18.304 1.00 78.38 139 ASP A O 1
ATOM 1074 N N . THR A 1 140 ? -12.652 11.430 17.305 1.00 82.69 140 THR A N 1
ATOM 1075 C CA . THR A 1 140 ? -11.901 11.030 16.113 1.00 82.69 140 THR A CA 1
ATOM 1076 C C . THR A 1 140 ? -12.550 11.635 14.876 1.00 82.69 140 THR A C 1
ATOM 1078 O O . THR A 1 140 ? -13.735 11.968 14.872 1.00 82.69 140 THR A O 1
ATOM 1081 N N . GLN A 1 141 ? -11.808 11.710 13.778 1.00 83.06 141 GLN A N 1
ATOM 1082 C CA . GLN A 1 141 ? -12.367 12.156 12.496 1.00 83.06 141 GLN A CA 1
ATOM 1083 C C . GLN A 1 141 ? -13.032 11.024 11.710 1.00 83.06 141 GLN A C 1
ATOM 1085 O O . GLN A 1 141 ? -13.367 11.192 10.534 1.00 83.06 141 GLN A O 1
ATOM 1090 N N . PHE A 1 142 ? -13.205 9.845 12.313 1.00 85.00 142 PHE A N 1
ATOM 1091 C CA . PHE A 1 142 ? -13.881 8.746 11.647 1.00 85.00 142 PHE A CA 1
ATOM 1092 C C . PHE A 1 142 ? -15.388 8.978 11.621 1.00 85.00 142 PHE A C 1
ATOM 1094 O O . PHE A 1 142 ? -16.068 8.945 12.640 1.00 85.00 142 PHE A O 1
ATOM 1101 N N . VAL A 1 143 ? -15.913 9.154 10.412 1.00 84.38 143 VAL A N 1
ATOM 1102 C CA . VAL A 1 143 ? -17.334 9.416 10.150 1.00 84.38 143 VAL A CA 1
ATOM 1103 C C . VAL A 1 143 ? -18.138 8.140 9.902 1.00 84.38 143 VAL A C 1
ATOM 1105 O O . VAL A 1 143 ? -19.345 8.202 9.707 1.00 84.38 143 VAL A O 1
ATOM 1108 N N . GLY A 1 144 ? -17.490 6.971 9.875 1.00 85.69 144 GLY A N 1
ATOM 1109 C CA . GLY A 1 144 ? -18.202 5.701 9.763 1.00 85.69 144 GLY A CA 1
ATOM 1110 C C . GLY A 1 144 ? -17.314 4.490 9.508 1.00 85.69 144 GLY A C 1
ATOM 1111 O O . GLY A 1 144 ? -16.147 4.606 9.126 1.00 85.69 144 GLY A O 1
ATOM 1112 N N . VAL A 1 145 ? -17.904 3.310 9.685 1.00 91.56 145 VAL A N 1
ATOM 1113 C CA . VAL A 1 145 ? -17.288 2.008 9.407 1.00 91.56 145 VAL A CA 1
ATOM 1114 C C . VAL A 1 145 ? -17.750 1.536 8.028 1.00 91.56 145 VAL A C 1
ATOM 1116 O O . VAL A 1 145 ? -18.945 1.383 7.805 1.00 91.56 145 VAL A O 1
ATOM 1119 N N . ARG A 1 146 ? -16.822 1.301 7.091 1.00 91.50 146 ARG A N 1
ATOM 1120 C CA . ARG A 1 146 ? -17.144 0.778 5.745 1.00 91.50 146 ARG A CA 1
ATOM 1121 C C . ARG A 1 146 ? -17.175 -0.744 5.698 1.00 91.50 146 ARG A C 1
ATOM 1123 O O . ARG A 1 146 ? -17.972 -1.325 4.976 1.00 91.50 146 ARG A O 1
ATOM 1130 N N . SER A 1 147 ? -16.252 -1.384 6.406 1.00 93.38 147 SER A N 1
ATOM 1131 C CA . SER A 1 147 ? -16.179 -2.843 6.506 1.00 93.38 147 SER A CA 1
ATOM 1132 C C . SER A 1 147 ? -15.374 -3.222 7.736 1.00 93.38 147 SER A C 1
ATOM 1134 O O . SER A 1 147 ? -14.348 -2.596 7.993 1.00 93.38 147 SER A O 1
ATOM 1136 N N . CYS A 1 148 ? -15.777 -4.262 8.454 1.00 93.88 148 CYS A N 1
ATOM 1137 C CA . CYS A 1 148 ? -15.033 -4.771 9.599 1.00 93.88 148 CYS A CA 1
ATOM 1138 C C . CYS A 1 148 ? -15.135 -6.292 9.622 1.00 93.88 148 CYS A C 1
ATOM 1140 O O . CYS A 1 148 ? -16.227 -6.849 9.521 1.00 93.88 148 CYS A O 1
ATOM 1142 N N . HIS A 1 149 ? -13.995 -6.957 9.733 1.00 93.75 149 HIS A N 1
ATOM 1143 C CA . HIS A 1 149 ? -13.885 -8.405 9.709 1.00 93.75 149 HIS A CA 1
ATOM 1144 C C . HIS A 1 149 ? -12.957 -8.856 10.828 1.00 93.75 149 HIS A C 1
ATOM 1146 O O . HIS A 1 149 ? -11.840 -8.351 10.965 1.00 93.75 149 HIS A O 1
ATOM 1152 N N . LEU A 1 150 ? -13.423 -9.831 11.594 1.00 92.88 150 LEU A N 1
ATOM 1153 C CA . LEU A 1 150 ? -12.663 -10.492 12.637 1.00 92.88 150 LEU A CA 1
ATOM 1154 C C . LEU A 1 150 ? -12.504 -11.961 12.244 1.00 92.88 150 LEU A C 1
ATOM 1156 O O . LEU A 1 150 ? -13.499 -12.667 12.095 1.00 92.88 150 LEU A O 1
ATOM 1160 N N . ASP A 1 151 ? -11.264 -12.408 12.064 1.00 84.44 151 ASP A N 1
ATOM 1161 C CA . ASP A 1 151 ? -10.951 -13.807 11.762 1.00 84.44 151 ASP A CA 1
ATOM 1162 C C . ASP A 1 151 ? -10.028 -14.360 12.846 1.00 84.44 151 ASP A C 1
ATOM 1164 O O . ASP A 1 151 ? -8.820 -14.177 12.818 1.00 84.44 151 ASP A O 1
ATOM 1168 N N . LEU A 1 152 ? -10.586 -15.032 13.848 1.00 83.69 152 LEU A N 1
ATOM 1169 C CA . LEU A 1 152 ? -9.776 -15.579 14.940 1.00 83.69 152 LEU A CA 1
ATOM 1170 C C . LEU A 1 152 ? -9.086 -16.901 14.571 1.00 83.69 152 LEU A C 1
ATOM 1172 O O . LEU A 1 152 ? -8.181 -17.331 15.284 1.00 83.69 152 LEU A O 1
ATOM 1176 N N . CYS A 1 153 ? -9.496 -17.549 13.477 1.00 79.44 153 CYS A N 1
ATOM 1177 C CA . CYS A 1 153 ? -9.068 -18.905 13.143 1.00 79.44 153 CYS A CA 1
ATOM 1178 C C . CYS A 1 153 ? -7.892 -18.924 12.166 1.00 79.44 153 CYS A C 1
ATOM 1180 O O . CYS A 1 153 ? -6.934 -19.666 12.382 1.00 79.44 153 CYS A O 1
ATOM 1182 N N . ALA A 1 154 ? -7.950 -18.131 11.094 1.00 77.75 154 ALA A N 1
ATOM 1183 C CA . ALA A 1 154 ? -6.894 -18.102 10.084 1.00 77.75 154 ALA A CA 1
ATOM 1184 C C . ALA A 1 154 ? -5.880 -16.979 10.330 1.00 77.75 154 ALA A C 1
ATOM 1186 O O . ALA A 1 154 ? -4.710 -17.112 9.963 1.00 77.75 154 ALA A O 1
ATOM 1187 N N . PHE A 1 155 ? -6.314 -15.867 10.930 1.00 77.94 155 PHE A N 1
ATOM 1188 C CA . PHE A 1 155 ? -5.488 -14.669 11.046 1.00 77.94 155 PHE A CA 1
ATOM 1189 C C . PHE A 1 155 ? -5.933 -13.788 12.224 1.00 77.94 155 PHE A C 1
ATOM 1191 O O . PHE A 1 155 ? -6.690 -12.855 11.974 1.00 77.94 155 PHE A O 1
ATOM 1198 N N . PRO A 1 156 ? -5.462 -14.040 13.472 1.00 86.31 156 PRO A N 1
ATOM 1199 C CA . PRO A 1 156 ? -6.000 -13.476 14.721 1.00 86.31 156 PRO A CA 1
ATOM 1200 C C . PRO A 1 156 ? -5.795 -11.958 14.827 1.00 86.31 156 PRO A C 1
ATOM 1202 O O . PRO A 1 156 ? -4.946 -11.444 15.565 1.00 86.31 156 PRO A O 1
ATOM 1205 N N . ALA A 1 157 ? -6.582 -11.244 14.039 1.00 93.69 157 ALA A N 1
ATOM 1206 C CA . ALA A 1 157 ? -6.512 -9.824 13.822 1.00 93.69 157 ALA A CA 1
ATOM 1207 C C . ALA A 1 157 ? -7.884 -9.295 13.407 1.00 93.69 157 ALA A C 1
ATOM 1209 O O . ALA A 1 157 ? -8.668 -9.941 12.708 1.00 93.69 157 ALA A O 1
ATOM 1210 N N . LEU A 1 158 ? -8.132 -8.060 13.812 1.00 95.56 158 LEU A N 1
ATOM 1211 C CA . LEU A 1 158 ? -9.246 -7.257 13.360 1.00 95.56 158 LEU A CA 1
ATOM 1212 C C . LEU A 1 158 ? -8.821 -6.486 12.114 1.00 95.56 158 LEU A C 1
ATOM 1214 O O . LEU A 1 158 ? -7.913 -5.654 12.177 1.00 95.56 158 LEU A O 1
ATOM 1218 N N . ARG A 1 159 ? -9.491 -6.729 10.988 1.00 96.25 159 ARG A N 1
ATOM 1219 C CA . ARG A 1 159 ? -9.370 -5.905 9.785 1.00 96.25 159 ARG A CA 1
ATOM 1220 C C . ARG A 1 159 ? -10.549 -4.957 9.714 1.00 96.25 159 ARG A C 1
ATOM 1222 O O . ARG A 1 159 ? -11.685 -5.406 9.608 1.00 96.25 159 ARG A O 1
ATOM 1229 N N . CYS A 1 160 ? -10.290 -3.660 9.657 1.00 95.62 160 CYS A N 1
ATOM 1230 C CA . CYS A 1 160 ? -11.355 -2.675 9.545 1.00 95.62 160 CYS A CA 1
ATOM 1231 C C . CYS A 1 160 ? -11.002 -1.584 8.539 1.00 95.62 160 CYS A C 1
ATOM 1233 O O . CYS A 1 160 ? -9.858 -1.143 8.466 1.00 95.62 160 CYS A O 1
ATOM 1235 N N . THR A 1 161 ? -11.991 -1.157 7.760 1.00 96.44 161 THR A N 1
ATOM 1236 C CA . THR A 1 161 ? -11.914 -0.002 6.870 1.00 96.44 161 THR A CA 1
ATOM 1237 C C . THR A 1 161 ? -12.886 1.055 7.367 1.00 96.44 161 THR A C 1
ATOM 1239 O O . THR A 1 161 ? -14.093 0.821 7.416 1.00 96.44 161 THR A O 1
ATOM 1242 N N . LEU A 1 162 ? -12.354 2.224 7.705 1.00 94.25 162 LEU A N 1
ATOM 1243 C CA . LEU A 1 162 ? -13.074 3.377 8.225 1.00 94.25 162 LEU A CA 1
ATOM 1244 C C . LEU A 1 162 ? -13.109 4.509 7.190 1.00 94.25 162 LEU A C 1
ATOM 1246 O O . LEU A 1 162 ? -12.201 4.649 6.366 1.00 94.25 162 LEU A O 1
ATOM 1250 N N . SER A 1 163 ? -14.161 5.321 7.235 1.00 92.69 163 SER A N 1
ATOM 1251 C CA . SER A 1 163 ? -14.242 6.607 6.537 1.00 92.69 163 SER A CA 1
ATOM 1252 C C . SER A 1 163 ? -13.699 7.697 7.452 1.00 92.69 163 SER A C 1
ATOM 1254 O O . SER A 1 163 ? -14.263 7.897 8.521 1.00 92.69 163 SER A O 1
ATOM 1256 N N . MET A 1 164 ? -12.656 8.415 7.042 1.00 91.56 164 MET A N 1
ATOM 1257 C CA . MET A 1 164 ? -12.071 9.523 7.806 1.00 91.56 164 MET A CA 1
ATOM 1258 C C . MET A 1 164 ? -12.337 10.851 7.096 1.00 91.56 164 MET A C 1
ATOM 1260 O O . MET A 1 164 ? -12.064 10.972 5.898 1.00 91.56 164 MET A O 1
ATOM 1264 N N . ALA A 1 165 ? -12.897 11.824 7.810 1.00 89.31 165 ALA A N 1
ATOM 1265 C CA . ALA A 1 165 ? -13.001 13.197 7.331 1.00 89.31 165 ALA A CA 1
ATOM 1266 C C . ALA A 1 165 ? -11.611 13.844 7.277 1.00 89.31 165 ALA A C 1
ATOM 1268 O O . ALA A 1 165 ? -10.740 13.524 8.080 1.00 89.31 165 ALA A O 1
ATOM 1269 N N . LEU A 1 166 ? -11.411 14.741 6.315 1.00 81.06 166 LEU A N 1
ATOM 1270 C CA . LEU A 1 166 ? -10.165 15.490 6.168 1.00 81.06 166 LEU A CA 1
ATOM 1271 C C . LEU A 1 166 ? -10.248 16.797 6.962 1.00 81.06 166 LEU A C 1
ATOM 1273 O O . LEU A 1 166 ? -11.252 17.506 6.863 1.00 81.06 166 LEU A O 1
ATOM 1277 N N . SER A 1 167 ? -9.188 17.125 7.703 1.00 70.62 167 SER A N 1
ATOM 1278 C CA . SER A 1 167 ? -9.051 18.395 8.427 1.00 70.62 167 SER A CA 1
ATOM 1279 C C . SER A 1 167 ? -9.231 19.628 7.522 1.00 70.62 167 SER A C 1
ATOM 1281 O O . SER A 1 167 ? -8.742 19.663 6.390 1.00 70.62 167 SER A O 1
ATOM 1283 N N . GLU A 1 168 ? -9.887 20.676 8.039 1.00 63.06 168 GLU A N 1
ATOM 1284 C CA . GLU A 1 168 ? -10.223 21.910 7.298 1.00 63.06 168 GLU A CA 1
ATOM 1285 C C . GLU A 1 168 ? -8.999 22.665 6.751 1.00 63.06 168 GLU A C 1
ATOM 1287 O O . GLU A 1 168 ? -9.075 23.299 5.701 1.00 63.06 168 GLU A O 1
ATOM 1292 N N . SER A 1 169 ? -7.834 22.528 7.390 1.00 55.88 169 SER A N 1
ATOM 1293 C CA . SER A 1 169 ? -6.567 23.137 6.953 1.00 55.88 169 SER A CA 1
ATOM 1294 C C . SER A 1 169 ? -6.053 22.632 5.596 1.00 55.88 16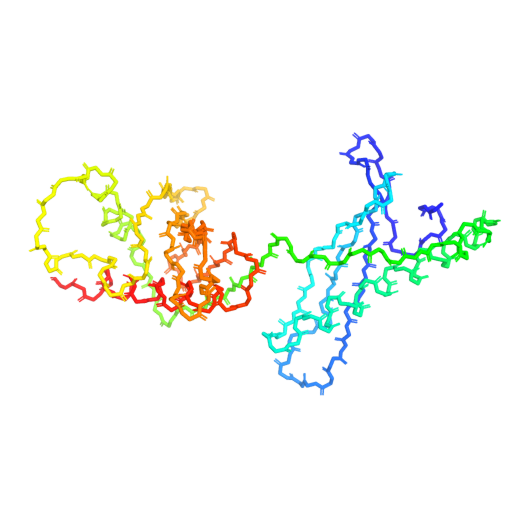9 SER A C 1
ATOM 1296 O O . SER A 1 169 ? -5.139 23.227 5.027 1.00 55.88 169 SER A O 1
ATOM 1298 N N . GLN A 1 170 ? -6.637 21.556 5.059 1.00 54.44 170 GLN A N 1
ATOM 1299 C CA . GLN A 1 170 ? -6.291 20.973 3.759 1.00 54.44 170 GLN A CA 1
ATOM 1300 C C . GLN A 1 170 ? -7.344 21.261 2.672 1.00 54.44 170 GLN A C 1
ATOM 1302 O O . GLN A 1 170 ? -7.266 20.710 1.570 1.00 54.44 170 GLN A O 1
ATOM 1307 N N . GLN A 1 171 ? -8.338 22.109 2.96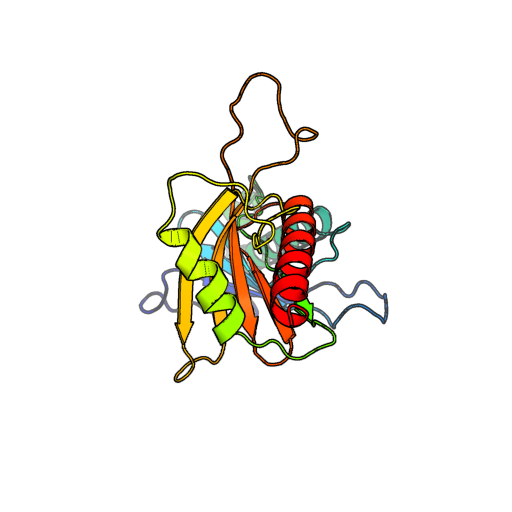0 1.00 54.25 171 GLN A N 1
ATOM 1308 C CA . GLN A 1 171 ? -9.413 22.433 2.025 1.00 54.25 171 GLN A CA 1
ATOM 1309 C C . GLN A 1 171 ? -8.978 23.482 0.997 1.00 54.25 171 GLN A C 1
ATOM 1311 O O . GLN A 1 171 ? -8.566 24.595 1.319 1.00 54.25 171 GLN A O 1
ATOM 1316 N N . GLN A 1 172 ? -9.138 23.138 -0.279 1.00 50.69 172 GLN A N 1
ATOM 1317 C CA . GLN A 1 172 ? -9.137 24.101 -1.373 1.00 50.69 172 GLN A CA 1
ATOM 1318 C C . GLN A 1 172 ? -10.570 24.663 -1.498 1.00 50.69 172 GLN A C 1
ATOM 1320 O O . GLN A 1 172 ? -11.512 23.867 -1.483 1.00 50.69 172 GLN A O 1
ATOM 1325 N N . PRO A 1 173 ? -10.775 25.990 -1.620 1.00 52.69 173 PRO A N 1
ATOM 1326 C CA . PRO A 1 173 ? -12.045 26.663 -1.293 1.00 52.69 173 PRO A CA 1
ATOM 1327 C C . PRO A 1 173 ? -13.273 26.351 -2.182 1.00 52.69 173 PRO A C 1
ATOM 1329 O O . PRO A 1 173 ? -14.256 27.081 -2.123 1.00 52.69 173 PRO A O 1
ATOM 1332 N N . GLN A 1 174 ? -13.267 25.300 -3.013 1.00 52.88 174 GLN A N 1
ATOM 1333 C CA . GLN A 1 174 ? -14.374 24.987 -3.936 1.00 52.88 174 GLN A CA 1
ATOM 1334 C C . GLN A 1 174 ? -14.737 23.495 -4.085 1.00 52.88 174 GLN A C 1
ATOM 1336 O O . GLN A 1 174 ? -15.553 23.162 -4.942 1.00 52.88 174 GLN A O 1
ATOM 1341 N N . SER A 1 175 ? -14.201 22.576 -3.273 1.00 56.19 175 SER A N 1
ATOM 1342 C CA . SER A 1 175 ? -14.587 21.154 -3.348 1.00 56.19 175 SER A CA 1
ATOM 1343 C C . SER A 1 175 ? -15.040 20.608 -1.999 1.00 56.19 175 SER A C 1
ATOM 1345 O O . SER A 1 175 ? -14.273 20.640 -1.041 1.00 56.19 175 SER A O 1
ATOM 1347 N N . VAL A 1 176 ? -16.252 20.045 -1.946 1.00 59.53 176 VAL A N 1
ATOM 1348 C CA . VAL A 1 176 ? -16.729 19.237 -0.812 1.00 59.53 176 VAL A CA 1
ATOM 1349 C C . VAL A 1 176 ? -15.737 18.089 -0.601 1.00 59.53 176 VAL A C 1
ATOM 1351 O O . VAL A 1 176 ? -15.613 17.210 -1.458 1.00 59.53 176 VAL A O 1
ATOM 1354 N N . ALA A 1 177 ? -14.978 18.123 0.495 1.00 66.69 177 ALA A N 1
ATOM 1355 C CA . ALA A 1 177 ? -13.953 17.125 0.779 1.00 66.69 177 ALA A CA 1
ATOM 1356 C C . ALA A 1 177 ? -14.615 15.766 1.046 1.00 66.69 177 ALA A C 1
ATOM 1358 O O . ALA A 1 177 ? -15.322 15.586 2.036 1.00 66.69 177 ALA A O 1
ATOM 1359 N N . GLN A 1 178 ? -14.409 14.800 0.148 1.00 80.00 178 GLN A N 1
ATOM 1360 C CA . GLN A 1 178 ? -14.923 13.450 0.359 1.00 80.00 178 GLN A CA 1
ATOM 1361 C C . GLN A 1 178 ? -14.086 12.712 1.414 1.00 80.00 178 GLN A C 1
ATOM 1363 O O . GLN A 1 178 ? -12.854 12.763 1.342 1.00 80.00 178 GLN A O 1
ATOM 1368 N N . PRO A 1 179 ? -14.720 11.975 2.347 1.00 88.00 179 PRO A N 1
ATOM 1369 C CA . PRO A 1 179 ? -14.003 11.172 3.328 1.00 88.00 179 PRO A CA 1
ATOM 1370 C C . PRO A 1 179 ? -13.086 10.143 2.664 1.00 88.00 179 PRO A C 1
ATOM 1372 O O . PRO A 1 179 ? -13.487 9.432 1.730 1.00 88.00 179 PRO A O 1
ATOM 1375 N N . ILE A 1 180 ? -11.873 10.007 3.190 1.00 92.75 180 ILE A N 1
ATOM 1376 C CA . ILE A 1 180 ? -10.907 9.016 2.716 1.00 92.75 180 ILE A CA 1
ATOM 1377 C C . ILE A 1 180 ? -11.130 7.665 3.396 1.00 92.75 180 ILE A C 1
ATOM 1379 O O . ILE A 1 180 ? -11.623 7.582 4.518 1.00 92.75 180 ILE A O 1
ATOM 1383 N N . ALA A 1 181 ? -10.793 6.585 2.692 1.00 94.50 181 ALA A N 1
ATOM 1384 C CA . ALA A 1 181 ? -10.872 5.235 3.236 1.00 94.50 181 ALA A CA 1
ATOM 1385 C C . ALA A 1 181 ? -9.541 4.860 3.891 1.00 94.50 181 ALA A C 1
ATOM 1387 O O . ALA A 1 181 ? -8.525 4.734 3.207 1.00 94.50 181 ALA A O 1
ATOM 1388 N N . VAL A 1 182 ? -9.563 4.628 5.197 1.00 96.75 182 VAL A N 1
ATOM 1389 C CA . VAL A 1 182 ? -8.415 4.156 5.974 1.00 96.75 182 VAL A CA 1
ATOM 1390 C C . VAL A 1 182 ? -8.666 2.702 6.329 1.00 96.75 182 VAL A C 1
ATOM 1392 O O . VAL A 1 182 ? -9.709 2.381 6.883 1.00 96.75 182 VAL A O 1
ATOM 1395 N N . THR A 1 183 ? -7.740 1.804 6.010 1.00 97.06 183 THR A N 1
ATOM 1396 C CA . THR A 1 183 ? -7.825 0.395 6.415 1.00 97.06 183 THR A CA 1
ATOM 1397 C C . THR A 1 183 ? -6.754 0.089 7.439 1.00 97.06 183 THR A C 1
ATOM 1399 O O . THR A 1 183 ? -5.593 0.417 7.215 1.00 97.06 183 THR A O 1
ATOM 1402 N N . PHE A 1 184 ? -7.115 -0.592 8.520 1.00 97.44 184 PHE A N 1
ATOM 1403 C CA . PHE A 1 184 ? -6.155 -1.087 9.489 1.00 97.44 184 PHE A CA 1
ATOM 1404 C C . PHE A 1 184 ? -6.294 -2.587 9.752 1.00 97.44 184 PHE A C 1
ATOM 1406 O O . PHE A 1 184 ? -7.359 -3.178 9.562 1.00 97.44 184 PHE A O 1
ATOM 1413 N N . LEU A 1 185 ? -5.184 -3.188 10.175 1.00 96.88 185 LEU A N 1
ATOM 1414 C CA . LEU A 1 185 ? -5.094 -4.526 10.749 1.00 96.88 185 LEU A CA 1
ATOM 1415 C C . LEU A 1 185 ? -4.592 -4.379 12.183 1.00 96.88 185 LEU A C 1
ATOM 1417 O O . LEU A 1 185 ? -3.517 -3.816 12.392 1.00 96.88 185 LEU A O 1
ATOM 1421 N N . LEU A 1 186 ? -5.350 -4.881 13.149 1.00 96.69 186 LEU A N 1
ATOM 1422 C CA . LEU A 1 186 ? -5.005 -4.819 14.564 1.00 96.69 186 LEU A CA 1
ATOM 1423 C C . LEU A 1 186 ? -4.925 -6.221 15.152 1.00 96.69 186 LEU A C 1
ATOM 1425 O O . LEU A 1 186 ? -5.889 -6.979 15.098 1.00 96.69 186 LEU A O 1
ATOM 1429 N N . PHE A 1 187 ? -3.784 -6.551 15.738 1.00 95.19 187 PHE A N 1
ATOM 1430 C CA . PHE A 1 187 ? -3.516 -7.856 16.327 1.00 95.19 187 PHE A CA 1
ATOM 1431 C C . PHE A 1 187 ? -3.647 -7.811 17.853 1.00 95.19 187 PHE A C 1
ATOM 1433 O O . PHE A 1 187 ? -3.375 -6.792 18.489 1.00 95.19 187 PHE A O 1
ATOM 1440 N N . VAL A 1 188 ? -3.968 -8.958 18.462 1.00 92.75 188 VAL A N 1
ATOM 1441 C CA . VAL A 1 188 ? -4.084 -9.109 19.931 1.00 92.75 188 VAL A CA 1
ATOM 1442 C C . VAL A 1 188 ? -2.803 -8.689 20.664 1.00 92.75 188 VAL A C 1
ATOM 1444 O O . VAL A 1 188 ? -2.850 -8.200 21.790 1.00 92.75 188 VAL A O 1
ATOM 1447 N N . ASN A 1 189 ? -1.641 -8.846 20.025 1.00 92.56 189 ASN A N 1
ATOM 1448 C CA . ASN A 1 189 ? -0.339 -8.470 20.582 1.00 92.56 189 ASN A CA 1
ATOM 1449 C C . ASN A 1 189 ? -0.062 -6.950 20.579 1.00 92.56 189 ASN A C 1
ATOM 1451 O O . ASN A 1 189 ? 1.041 -6.555 20.961 1.00 92.56 189 ASN A O 1
ATOM 1455 N N . GLY A 1 190 ? -1.012 -6.128 20.123 1.00 93.31 190 GLY A N 1
ATOM 1456 C CA . GLY A 1 190 ? -0.866 -4.677 20.015 1.00 93.31 190 GLY A CA 1
ATOM 1457 C C . GLY A 1 190 ? -0.214 -4.206 18.715 1.00 93.31 190 GLY A C 1
ATOM 1458 O O . GLY A 1 190 ? 0.002 -3.011 18.549 1.00 93.31 190 GLY A O 1
ATOM 1459 N N . GLN A 1 191 ? 0.113 -5.094 17.772 1.00 95.88 191 GLN A N 1
ATOM 1460 C CA . GLN A 1 191 ? 0.579 -4.663 16.455 1.00 95.88 191 GLN A CA 1
ATOM 1461 C C . GLN A 1 191 ? -0.583 -4.037 15.678 1.00 95.88 191 GLN A C 1
ATOM 1463 O O . GLN A 1 191 ? -1.626 -4.663 15.498 1.00 95.88 191 GLN A O 1
ATOM 1468 N N . LEU A 1 192 ? -0.386 -2.814 15.200 1.00 96.69 192 LEU A N 1
ATOM 1469 C CA . LEU A 1 192 ? -1.331 -2.070 14.380 1.00 96.69 192 LEU A CA 1
ATOM 1470 C C . LEU A 1 192 ? -0.663 -1.744 13.043 1.00 96.69 192 LEU A C 1
ATOM 1472 O O . LEU A 1 192 ? 0.429 -1.185 13.002 1.00 96.69 192 LEU A O 1
ATOM 1476 N N . ILE A 1 193 ? -1.311 -2.100 11.940 1.00 97.12 193 ILE A N 1
ATOM 1477 C CA . ILE A 1 193 ? -0.875 -1.774 10.580 1.00 97.12 193 ILE A CA 1
ATOM 1478 C C . ILE A 1 193 ? -1.955 -0.911 9.945 1.00 97.12 193 ILE A C 1
ATOM 1480 O O . ILE A 1 193 ? -3.111 -1.317 9.935 1.00 97.12 193 ILE A O 1
ATOM 1484 N N . VAL A 1 194 ? -1.589 0.234 9.375 1.00 97.56 194 VAL A N 1
ATOM 1485 C CA . VAL A 1 194 ? -2.507 1.177 8.719 1.00 97.56 194 VAL A CA 1
ATOM 1486 C C . VAL A 1 194 ? -2.130 1.335 7.247 1.00 97.56 194 VAL A C 1
ATOM 1488 O O . VAL A 1 194 ? -0.954 1.446 6.901 1.00 97.56 194 VAL A O 1
ATOM 1491 N N . THR A 1 195 ? -3.124 1.325 6.359 1.00 96.94 195 THR A N 1
ATOM 1492 C CA . THR A 1 195 ? -2.970 1.478 4.907 1.00 96.94 195 THR A CA 1
ATOM 1493 C C . THR A 1 195 ? -4.223 2.075 4.248 1.00 96.94 195 THR A C 1
ATOM 1495 O O . THR A 1 195 ? -5.203 2.390 4.918 1.00 96.94 195 THR A O 1
ATOM 1498 N N . GLY A 1 196 ? -4.214 2.244 2.922 1.00 93.75 196 GLY A N 1
ATOM 1499 C CA . GLY A 1 196 ? -5.324 2.819 2.151 1.00 93.75 196 GLY A CA 1
ATOM 1500 C C . GLY A 1 196 ? -5.205 4.325 1.912 1.00 93.75 196 GLY A C 1
ATOM 1501 O O . GLY A 1 196 ? -5.989 4.890 1.152 1.00 93.75 196 GLY A O 1
ATOM 1502 N N . VAL A 1 197 ? -4.186 4.962 2.487 1.00 94.44 197 VAL A N 1
ATOM 1503 C CA . VAL A 1 197 ? -3.937 6.405 2.386 1.00 94.44 197 VAL A CA 1
ATOM 1504 C C . VAL A 1 197 ? -2.763 6.727 1.458 1.00 94.44 197 VAL A C 1
ATOM 1506 O O . VAL A 1 197 ? -1.987 5.848 1.068 1.00 94.44 197 VAL A O 1
ATOM 1509 N N . ARG A 1 198 ? -2.658 7.996 1.045 1.00 92.12 198 ARG A N 1
ATOM 1510 C CA . ARG A 1 198 ? -1.711 8.448 0.005 1.00 92.12 198 ARG A CA 1
ATOM 1511 C C . ARG A 1 198 ? -0.758 9.555 0.445 1.00 92.12 198 ARG 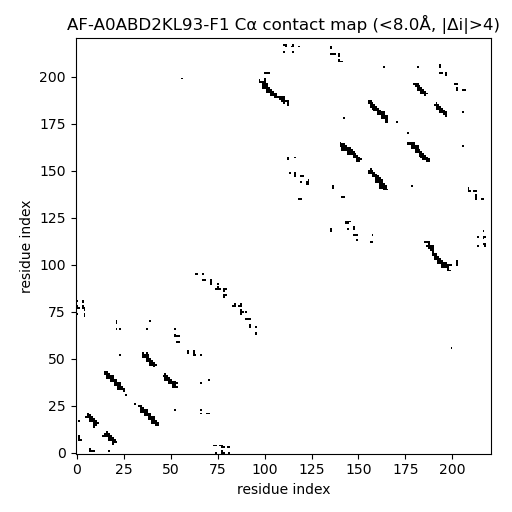A C 1
ATOM 1513 O O . ARG A 1 198 ? 0.182 9.827 -0.299 1.00 92.12 198 ARG A O 1
ATOM 1520 N N . SER A 1 199 ? -0.987 10.162 1.604 1.00 92.06 199 SER A N 1
ATOM 1521 C CA . SER A 1 199 ? -0.106 11.168 2.188 1.00 92.06 199 SER A CA 1
ATOM 1522 C C . SER A 1 199 ? 0.347 10.733 3.579 1.00 92.06 199 SER A C 1
ATOM 1524 O O . SER A 1 199 ? -0.284 9.879 4.210 1.00 92.06 199 SER A O 1
ATOM 1526 N N . VAL A 1 200 ? 1.482 11.273 4.009 1.00 92.75 200 VAL A N 1
ATOM 1527 C CA . VAL A 1 200 ? 2.067 10.966 5.319 1.00 92.75 200 VAL A CA 1
ATOM 1528 C C . VAL A 1 200 ? 1.200 11.573 6.416 1.00 92.75 200 VAL A C 1
ATOM 1530 O O . VAL A 1 200 ? 0.893 10.906 7.393 1.00 92.75 200 VAL A O 1
ATOM 1533 N N . GLU A 1 201 ? 0.688 12.775 6.175 1.00 91.94 201 GLU A N 1
ATOM 1534 C CA . GLU A 1 201 ? -0.195 13.494 7.087 1.00 91.94 201 GLU A CA 1
ATOM 1535 C C . GLU A 1 201 ? -1.460 12.675 7.386 1.00 91.94 201 GLU A C 1
ATOM 1537 O O . GLU A 1 201 ? -1.853 12.544 8.540 1.00 91.94 201 GLU A O 1
ATOM 1542 N N . HIS A 1 202 ? -2.060 12.044 6.364 1.00 93.25 202 HIS A N 1
ATOM 1543 C CA . HIS A 1 202 ? -3.228 11.173 6.550 1.00 93.25 202 HIS A CA 1
ATOM 1544 C C . HIS A 1 202 ? -2.886 9.859 7.257 1.00 93.25 202 HIS A C 1
ATOM 1546 O O . HIS A 1 202 ? -3.774 9.264 7.860 1.00 93.25 202 HIS A O 1
ATOM 1552 N N . ILE A 1 203 ? -1.639 9.372 7.171 1.00 94.31 203 ILE A N 1
ATOM 1553 C CA . ILE A 1 203 ? -1.188 8.233 7.987 1.00 94.31 203 ILE A CA 1
ATOM 1554 C C . ILE A 1 203 ? -1.133 8.631 9.453 1.00 94.31 203 ILE A C 1
ATOM 1556 O O . ILE A 1 203 ? -1.657 7.891 10.283 1.00 94.31 203 ILE A O 1
ATOM 1560 N N . ASP A 1 204 ? -0.498 9.758 9.756 1.00 93.25 204 ASP A N 1
ATOM 1561 C CA . ASP A 1 204 ? -0.261 10.188 11.134 1.00 93.25 204 ASP A CA 1
ATOM 1562 C C . ASP A 1 204 ? -1.592 10.484 11.838 1.00 93.25 204 ASP A C 1
ATOM 1564 O O . ASP A 1 204 ? -1.853 9.988 12.935 1.00 93.25 204 ASP A O 1
ATOM 1568 N N . GLU A 1 205 ? -2.491 11.181 11.145 1.00 93.31 205 GLU A N 1
ATOM 1569 C CA . 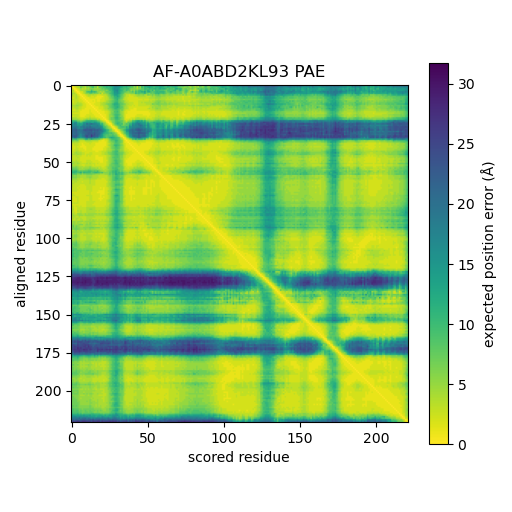GLU A 1 205 ? -3.856 11.460 11.596 1.00 93.31 205 GLU A CA 1
ATOM 1570 C C . GLU A 1 205 ? -4.670 10.167 11.797 1.00 93.31 205 GLU A C 1
ATOM 1572 O O . GLU A 1 205 ? -5.312 9.971 12.832 1.00 93.31 205 GLU A O 1
ATOM 1577 N N . ALA A 1 206 ? -4.593 9.224 10.851 1.00 95.19 206 ALA A N 1
ATOM 1578 C CA . ALA A 1 206 ? -5.247 7.926 10.985 1.00 95.19 206 ALA A CA 1
ATOM 1579 C C . ALA A 1 206 ? -4.718 7.121 12.179 1.00 95.19 206 ALA A C 1
ATOM 1581 O O . ALA A 1 206 ? -5.512 6.503 12.889 1.00 95.19 206 ALA A O 1
ATOM 1582 N N . LEU A 1 207 ? -3.402 7.114 12.403 1.00 95.12 207 LEU A N 1
ATOM 1583 C CA . LEU A 1 207 ? -2.785 6.423 13.535 1.00 95.12 207 LEU A CA 1
ATOM 1584 C C . LEU A 1 207 ? -3.282 7.003 14.857 1.00 95.12 207 LEU A C 1
ATOM 1586 O O . LEU A 1 207 ? -3.784 6.249 15.687 1.00 95.12 207 LEU A O 1
ATOM 1590 N N . GLN A 1 208 ? -3.241 8.326 15.011 1.00 93.75 208 GLN A N 1
ATOM 1591 C CA . GLN A 1 208 ? -3.701 8.998 16.226 1.00 93.75 208 GLN A CA 1
ATOM 1592 C C . GLN A 1 208 ? -5.190 8.730 16.508 1.00 93.75 208 GLN A C 1
ATOM 1594 O O . GLN A 1 208 ? -5.577 8.423 17.643 1.00 93.75 208 GLN A O 1
ATOM 1599 N N . ASN A 1 209 ? -6.031 8.783 15.471 1.00 93.50 209 ASN A N 1
ATOM 1600 C CA . ASN A 1 209 ? -7.458 8.489 15.590 1.00 93.50 209 ASN A CA 1
ATOM 1601 C C . ASN A 1 209 ? -7.711 7.019 15.980 1.00 93.50 209 ASN A C 1
ATOM 1603 O O . ASN A 1 209 ? -8.544 6.742 16.847 1.00 93.50 209 ASN A O 1
ATOM 1607 N N . ILE A 1 210 ? -6.990 6.065 15.376 1.00 94.81 210 ILE A N 1
ATOM 1608 C CA . ILE A 1 210 ? -7.131 4.633 15.696 1.00 94.81 210 ILE A CA 1
ATOM 1609 C C . ILE A 1 210 ? -6.628 4.343 17.111 1.00 94.81 210 ILE A C 1
ATOM 1611 O O . ILE A 1 210 ? -7.283 3.602 17.839 1.00 94.81 210 ILE A O 1
ATOM 1615 N N . GLU A 1 211 ? -5.508 4.925 17.533 1.00 92.75 211 GLU A N 1
ATOM 1616 C CA . GLU A 1 211 ? -4.991 4.766 18.896 1.00 92.75 211 GLU A CA 1
ATOM 1617 C C . GLU A 1 211 ? -5.994 5.269 19.935 1.00 92.75 211 GLU A C 1
ATOM 1619 O O . GLU A 1 211 ? -6.299 4.562 20.898 1.00 92.75 211 GLU A O 1
ATOM 1624 N N . THR A 1 212 ? -6.580 6.445 19.703 1.00 91.12 212 THR A N 1
ATOM 1625 C CA . THR A 1 212 ? -7.628 7.013 20.565 1.00 91.12 212 THR A CA 1
ATOM 1626 C C . THR A 1 212 ? -8.835 6.077 20.666 1.00 91.12 212 THR A C 1
ATOM 1628 O O . THR A 1 212 ? -9.300 5.766 21.767 1.00 91.12 212 THR A O 1
ATOM 1631 N N . MET A 1 213 ? -9.299 5.564 19.525 1.00 91.38 213 MET A N 1
ATOM 1632 C CA . MET A 1 213 ? -10.405 4.609 19.436 1.00 91.38 213 MET A CA 1
ATOM 1633 C C . MET A 1 213 ? -10.108 3.300 20.194 1.00 91.38 213 MET A C 1
ATOM 1635 O O . MET A 1 213 ? -10.931 2.817 20.979 1.00 91.38 213 MET A O 1
ATOM 1639 N N . VAL A 1 214 ? -8.920 2.722 19.994 1.00 92.12 214 VAL A N 1
ATOM 1640 C CA . VAL A 1 214 ? -8.500 1.471 20.645 1.00 92.12 214 VAL A CA 1
ATOM 1641 C C . VAL A 1 214 ? -8.372 1.661 22.159 1.00 92.12 214 VAL A C 1
ATOM 1643 O O . VAL A 1 214 ? -8.876 0.828 22.921 1.00 92.12 214 VAL A O 1
ATOM 1646 N N . ASN A 1 215 ? -7.773 2.769 22.606 1.00 89.31 215 ASN A N 1
ATOM 1647 C CA . ASN A 1 215 ? -7.635 3.102 24.026 1.00 89.31 215 ASN A CA 1
ATOM 1648 C C . ASN A 1 215 ? -9.001 3.142 24.727 1.00 89.31 215 ASN A C 1
ATOM 1650 O O . ASN A 1 215 ? -9.176 2.505 25.767 1.00 89.31 215 ASN A O 1
ATOM 1654 N N . ARG A 1 216 ? -10.008 3.789 24.128 1.00 85.00 216 ARG A N 1
ATOM 1655 C CA . ARG A 1 216 ? -11.373 3.832 24.692 1.00 85.00 216 ARG A CA 1
ATOM 1656 C C . ARG A 1 216 ? -11.979 2.447 24.870 1.00 85.00 216 ARG A C 1
ATOM 1658 O O . ARG A 1 216 ? -12.501 2.136 25.937 1.00 85.00 216 ARG A O 1
ATOM 1665 N N . SER A 1 217 ? -11.871 1.601 23.847 1.00 82.50 217 SER A N 1
ATOM 1666 C CA . SER A 1 217 ? -12.415 0.237 23.905 1.00 82.50 217 SER A CA 1
ATOM 1667 C C . SER A 1 217 ? -11.736 -0.638 24.967 1.00 82.50 217 SER A C 1
ATOM 1669 O O . SER A 1 217 ? -12.357 -1.554 25.505 1.00 82.50 217 SER A O 1
ATOM 1671 N N . THR A 1 218 ? -10.476 -0.340 25.294 1.00 79.19 218 THR A N 1
ATOM 1672 C CA . THR A 1 218 ? -9.670 -1.131 26.232 1.00 79.19 218 THR A CA 1
ATOM 1673 C C . THR A 1 218 ? -9.928 -0.728 27.685 1.00 79.19 218 THR A C 1
ATOM 1675 O O . THR A 1 218 ? -10.025 -1.599 28.546 1.00 79.19 218 THR A O 1
ATOM 1678 N N . TYR A 1 219 ? -10.082 0.571 27.964 1.00 71.44 219 TYR A N 1
ATOM 1679 C CA . TYR A 1 219 ? -10.194 1.092 29.334 1.00 71.44 219 TYR A CA 1
ATOM 1680 C C . TYR A 1 219 ? -11.624 1.314 29.840 1.00 71.44 219 TYR A C 1
ATOM 1682 O O . TYR A 1 219 ? -11.790 1.611 31.024 1.00 71.44 219 TYR A O 1
ATOM 1690 N N . ARG A 1 220 ? -12.663 1.144 29.011 1.00 60.66 220 ARG A N 1
ATOM 1691 C CA . ARG A 1 220 ? -14.043 1.136 29.523 1.00 60.66 220 ARG A CA 1
ATOM 1692 C C . ARG A 1 220 ? -14.235 -0.042 30.485 1.00 60.66 220 ARG A C 1
ATOM 1694 O O . ARG A 1 220 ? -14.108 -1.196 30.072 1.00 60.66 220 ARG A O 1
ATOM 1701 N N . ARG A 1 221 ? -14.500 0.242 31.760 1.00 47.56 221 ARG A N 1
ATOM 1702 C CA . ARG A 1 221 ? -14.952 -0.753 32.743 1.00 47.56 221 ARG A CA 1
ATOM 1703 C C . ARG A 1 221 ? -16.442 -0.981 32.596 1.00 47.56 221 ARG A C 1
ATOM 1705 O O . ARG A 1 221 ? -17.144 0.027 32.391 1.00 47.56 221 ARG A O 1
#

InterPro domains:
  IPR000814 TATA-box binding protein [PF00352] (7-54)
  IPR000814 TATA-box binding protein [PF00352] (148-214)
  IPR012295 TBP domain superfamily [G3DSA:3.30.310.10] (1-75)
  IPR012295 TBP domain superfamily [G3DSA:3.30.310.10] (90-218)

Radius of gyration: 21.82 Å; Cα contacts (8 Å, |Δi|>4): 336; chains: 1; bounding box: 55×46×62 Å

Sequence (221 aa):
MATHGICTEYAPRRFPAIVLRIRGYNSGDDDVEPNGVATALLFRSGRVVMTGVRAPACGLCSTVNVMAHRVRHRVRAALRGAGLSAAARALRIGEVRVRNLVSSVRLPFRVHIERLYNSLMSRHSEIDQNHDDDNVLADTQFVGVRSCHLDLCAFPALRCTLSMALSESQQQPQSVAQPIAVTFLLFVNGQLIVTGVRSVEHIDEALQNIETMVNRSTYRR

pLDDT: mean 85.18, std 14.62, range [40.84, 97.62]

Mean predicted aligned error: 8.02 Å

Solvent-accessible surface area (backbone atoms only — not comparable to full-atom values): 13048 Å² total; per-residue (Å²): 88,56,92,50,36,79,64,38,48,70,49,65,94,82,43,76,38,38,41,35,58,41,75,49,70,76,68,91,49,92,87,56,79,77,53,44,59,24,39,35,37,41,34,91,86,72,52,70,49,76,44,60,79,77,60,57,83,96,40,37,72,61,48,54,52,53,49,53,52,50,51,51,51,53,52,31,50,10,26,42,71,65,71,36,51,68,60,31,68,70,63,71,86,85,84,89,77,74,81,63,46,76,52,75,52,72,50,98,49,70,44,64,53,67,60,44,49,52,64,52,52,63,55,71,73,60,88,72,88,79,95,55,94,80,48,56,52,61,100,36,56,52,78,44,70,77,47,74,49,77,38,78,84,89,49,62,31,35,38,38,30,33,29,31,55,76,66,74,95,74,63,60,102,84,60,89,80,72,60,45,55,41,32,38,41,38,28,46,78,16,44,35,36,42,30,67,35,64,50,65,68,59,47,54,55,48,48,55,36,48,51,53,28,52,50,50,60,66,68,64,126

Nearest PDB structures (foldseek):
  2p4b-assembly1_A  TM=3.229E-01  e=6.523E+00  Escherichia coli K-12
  2p4b-assembly1_B  TM=2.894E-01  e=6.523E+00  Escherichia coli K-12
  2v43-assembly1_B  TM=1.985E-01  e=3.406E+00  Escherichia coli BL21(DE3)
  2v42-assembly1_B  TM=1.870E-01  e=3.833E+00  Escherichia coli BL21(DE3)
  2v43-assembly2_C-2  TM=1.410E-01  e=5.150E+00  Escherichia coli BL21(DE3)

Organism: NCBI:txid157864